Protein AF-A0A1G6ULC0-F1 (afdb_monomer)

Solvent-accessible surface area (backbone atoms only — not comparable to full-atom values): 13658 Å² total; per-residue (Å²): 104,56,67,36,59,53,52,40,50,55,49,53,52,52,56,38,53,55,59,45,74,41,64,91,46,96,56,34,68,62,52,45,37,51,46,9,42,51,31,20,54,50,30,40,50,29,51,52,48,41,28,44,77,70,73,53,78,70,80,68,77,60,87,81,66,60,76,80,50,30,69,54,66,72,60,48,51,56,54,51,72,72,37,92,38,74,71,48,44,35,52,49,52,32,47,54,22,53,49,12,16,52,50,29,35,54,52,52,44,76,34,25,86,66,52,40,21,34,28,26,36,68,50,78,72,29,44,46,81,51,36,64,41,29,32,44,69,30,70,58,81,75,80,70,91,70,62,89,94,61,79,55,49,74,41,74,29,38,86,71,72,57,70,56,50,47,43,61,38,57,61,39,47,69,67,69,31,41,45,89,64,51,75,44,43,50,48,37,40,67,76,56,29,49,51,57,64,62,48,57,64,70,43,86,89,46,57,70,47,80,55,103,73,38,41,19,45,75,92,45,69,33,66,45,17,48,53,68,71,40,88,50,66,68,60,41,54,49,54,34,37,78,67,66,43,33,134

Radius of gyration: 21.71 Å; Cα contacts (8 Å, |Δi|>4): 365; chains: 1; bounding box: 54×39×61 Å

Foldseek 3Di:
DDPLLVVLLVVLVVLLQVLLVCQPPPCSLVSLQVLLLVLLVSLLVSLQRLCVSVVNRDDFQDDDDLNVLGDPSVVLVVCCVVQPDSVSNSLVSSCSSNSSNVVSNQVSLVRTVQQQWKAWAADWLFALVSLVRQGDIDRHPPPDDDDPPGSTDIHTDGPDDDPVRHDHSLVCLQVVRHPPQDPLLSVLSVLPFDSCLQSVLPDPVQPWDDDPQFTDRVPATHSSRLVRVDVDPVSSNVSCVVRPRHD

pLDDT: mean 84.74, std 10.89, range [44.38, 97.12]

Mean predicted aligned error: 8.14 Å

Structure (mmCIF, N/CA/C/O backbone):
data_AF-A0A1G6ULC0-F1
#
_entry.id   AF-A0A1G6ULC0-F1
#
loop_
_atom_site.group_PDB
_atom_site.id
_atom_site.type_symbol
_atom_site.label_atom_id
_atom_site.label_alt_id
_atom_site.label_comp_id
_atom_site.label_asym_id
_atom_site.label_entity_id
_atom_site.label_seq_id
_atom_site.pdbx_PDB_ins_code
_atom_site.Cartn_x
_atom_site.Cartn_y
_atom_site.Cartn_z
_atom_site.occupancy
_atom_site.B_iso_or_equiv
_atom_site.auth_seq_id
_atom_site.auth_comp_id
_atom_site.auth_asym_id
_atom_site.auth_atom_id
_atom_site.pdbx_PDB_model_num
ATOM 1 N N . MET A 1 1 ? -7.108 -12.013 2.399 1.00 70.88 1 MET A N 1
ATOM 2 C CA . MET A 1 1 ? -6.067 -11.510 1.478 1.00 70.88 1 MET A CA 1
ATOM 3 C C . MET A 1 1 ? -5.681 -12.635 0.539 1.00 70.88 1 MET A C 1
ATOM 5 O O . MET A 1 1 ? -5.413 -13.721 1.045 1.00 7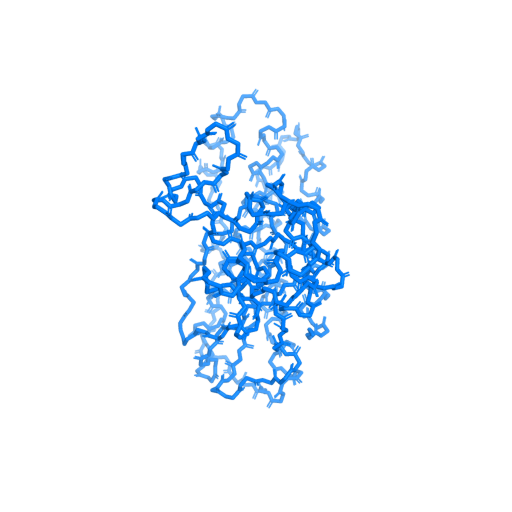0.88 1 MET A O 1
ATOM 9 N N . LEU A 1 2 ? -5.682 -12.351 -0.766 1.00 82.00 2 LEU A N 1
ATOM 10 C CA . LEU A 1 2 ? -5.285 -13.263 -1.848 1.00 82.00 2 LEU A CA 1
ATOM 11 C C . LEU A 1 2 ? -3.849 -13.772 -1.668 1.00 82.00 2 LEU A C 1
ATOM 13 O O . LEU A 1 2 ? -3.017 -13.073 -1.074 1.00 82.00 2 LEU A O 1
ATOM 17 N N . THR A 1 3 ? -3.567 -14.970 -2.168 1.00 86.75 3 THR A N 1
ATOM 18 C CA . THR A 1 3 ? -2.257 -15.623 -2.047 1.00 86.75 3 THR A CA 1
ATOM 19 C C . THR A 1 3 ? -1.211 -14.877 -2.872 1.00 86.75 3 THR A C 1
ATOM 21 O O . THR A 1 3 ? -0.231 -14.400 -2.297 1.00 86.75 3 THR A O 1
ATOM 24 N N . ALA A 1 4 ? -1.498 -14.602 -4.142 1.00 85.81 4 ALA A N 1
ATOM 25 C CA . ALA A 1 4 ? -0.681 -13.823 -5.066 1.00 85.81 4 ALA A CA 1
ATOM 26 C C . ALA A 1 4 ? -0.328 -12.445 -4.498 1.00 85.81 4 ALA A C 1
ATOM 28 O O . ALA A 1 4 ? 0.815 -11.997 -4.547 1.00 85.81 4 ALA A O 1
ATOM 29 N N . ALA A 1 5 ? -1.286 -11.776 -3.847 1.00 81.69 5 ALA A N 1
ATOM 30 C CA . ALA A 1 5 ? -1.032 -10.481 -3.220 1.00 81.69 5 ALA A CA 1
ATOM 31 C C . ALA A 1 5 ? -0.025 -10.575 -2.056 1.00 81.69 5 ALA A C 1
ATOM 33 O O . ALA A 1 5 ? 0.742 -9.635 -1.832 1.00 81.69 5 ALA A O 1
ATOM 34 N N . ARG A 1 6 ? -0.019 -11.681 -1.298 1.00 82.88 6 ARG A N 1
ATOM 35 C CA . ARG A 1 6 ? 0.944 -11.923 -0.205 1.00 82.88 6 ARG A CA 1
ATOM 36 C C . ARG A 1 6 ? 2.316 -12.310 -0.741 1.00 82.88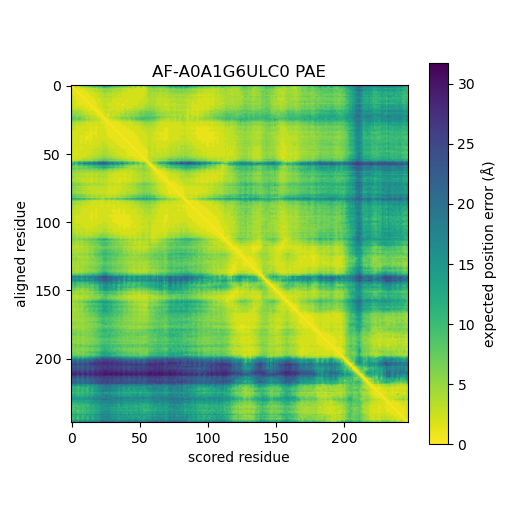 6 ARG A C 1
ATOM 38 O O . ARG A 1 6 ? 3.322 -11.871 -0.187 1.00 82.88 6 ARG A O 1
ATOM 45 N N . GLU A 1 7 ? 2.361 -13.129 -1.780 1.00 88.19 7 GLU A N 1
ATOM 46 C CA . GLU A 1 7 ? 3.603 -13.591 -2.399 1.00 88.19 7 GLU A CA 1
ATOM 47 C C . GLU A 1 7 ? 4.318 -12.448 -3.108 1.00 88.19 7 GLU A C 1
ATOM 49 O O . GLU A 1 7 ? 5.467 -12.160 -2.771 1.00 88.19 7 GLU A O 1
ATOM 54 N N . HIS A 1 8 ? 3.597 -11.689 -3.937 1.00 88.62 8 HIS A N 1
ATOM 55 C CA . HIS A 1 8 ? 4.076 -10.434 -4.509 1.00 88.62 8 HIS A CA 1
ATOM 56 C C . HIS A 1 8 ? 4.625 -9.499 -3.444 1.00 88.62 8 HIS A C 1
ATOM 58 O O . HIS A 1 8 ? 5.696 -8.927 -3.607 1.00 88.62 8 HIS A O 1
ATOM 64 N N . HIS A 1 9 ? 3.911 -9.348 -2.328 1.00 84.06 9 HIS A N 1
ATOM 65 C CA . HIS A 1 9 ? 4.364 -8.477 -1.260 1.00 84.06 9 HIS A CA 1
ATOM 66 C C . HIS A 1 9 ? 5.727 -8.909 -0.695 1.00 84.06 9 HIS A C 1
ATOM 68 O O . HIS A 1 9 ? 6.621 -8.075 -0.527 1.00 84.06 9 HIS A O 1
ATOM 74 N N . ARG A 1 10 ? 5.896 -10.207 -0.420 1.00 87.94 10 ARG A N 1
ATOM 75 C CA . ARG A 1 10 ? 7.161 -10.772 0.071 1.00 87.94 10 ARG A CA 1
ATOM 76 C C . ARG A 1 10 ? 8.278 -10.594 -0.951 1.00 87.94 10 ARG A C 1
ATOM 78 O O . ARG A 1 10 ? 9.369 -10.174 -0.574 1.00 87.94 10 ARG A O 1
ATOM 85 N N . GLU A 1 11 ? 8.000 -10.871 -2.218 1.00 91.88 11 GLU A N 1
ATOM 86 C CA . GLU A 1 11 ? 8.998 -10.785 -3.280 1.00 91.88 11 GLU A CA 1
ATOM 87 C C . GLU A 1 11 ? 9.402 -9.340 -3.574 1.00 91.88 11 GLU A C 1
ATOM 89 O O . GLU A 1 11 ? 10.588 -9.019 -3.568 1.00 91.88 11 GLU A O 1
ATOM 94 N N . ALA A 1 12 ? 8.438 -8.424 -3.656 1.00 89.06 12 ALA A N 1
ATOM 95 C CA . ALA A 1 12 ? 8.705 -7.000 -3.807 1.00 89.06 12 ALA A CA 1
ATOM 96 C C . ALA A 1 12 ? 9.550 -6.470 -2.639 1.00 89.06 12 ALA A C 1
ATOM 98 O O . ALA A 1 12 ? 10.473 -5.685 -2.848 1.00 89.06 12 ALA A O 1
ATOM 99 N N . GLN A 1 13 ? 9.300 -6.916 -1.401 1.00 87.50 13 GLN A N 1
ATOM 100 C CA . GLN A 1 13 ? 10.153 -6.561 -0.263 1.00 87.50 13 GLN A CA 1
ATOM 101 C C . GLN A 1 13 ? 11.575 -7.116 -0.387 1.00 87.50 13 GLN A C 1
ATOM 103 O O . GLN A 1 13 ? 12.517 -6.409 -0.024 1.00 87.50 13 GLN A O 1
ATOM 108 N N . ARG A 1 14 ? 11.748 -8.355 -0.864 1.00 92.19 14 ARG A N 1
ATOM 109 C CA . ARG A 1 14 ? 13.076 -8.942 -1.103 1.00 92.19 14 ARG A CA 1
ATOM 110 C C . ARG A 1 14 ? 13.841 -8.129 -2.144 1.00 92.19 14 ARG A C 1
ATOM 112 O O . ARG A 1 14 ? 14.930 -7.648 -1.833 1.00 92.19 14 ARG A O 1
ATOM 119 N N . LEU A 1 15 ? 13.217 -7.875 -3.290 1.00 92.81 15 LEU A N 1
ATOM 120 C CA . LEU A 1 15 ? 13.784 -7.104 -4.394 1.00 92.81 15 LEU A CA 1
ATOM 121 C C . LEU A 1 15 ? 14.142 -5.668 -3.980 1.00 92.81 15 LEU A C 1
ATOM 123 O O . LEU A 1 15 ? 15.231 -5.159 -4.235 1.00 92.81 15 LEU A O 1
ATOM 127 N N . THR A 1 16 ? 13.249 -4.994 -3.256 1.00 88.94 16 THR A N 1
ATOM 128 C CA . THR A 1 16 ? 13.513 -3.611 -2.833 1.00 88.94 16 THR A CA 1
ATOM 129 C C . THR A 1 16 ? 14.607 -3.537 -1.755 1.00 88.94 16 THR A C 1
ATOM 131 O O . THR A 1 16 ? 15.268 -2.511 -1.609 1.00 88.94 16 THR A O 1
ATOM 134 N N . ARG A 1 17 ? 14.843 -4.608 -0.985 1.00 88.88 17 ARG A N 1
ATOM 135 C CA . ARG A 1 17 ? 15.962 -4.674 -0.027 1.00 88.88 17 ARG A CA 1
ATOM 136 C C . ARG A 1 17 ? 17.283 -5.028 -0.705 1.00 88.88 17 ARG A C 1
ATOM 138 O O . ARG A 1 17 ? 18.307 -4.478 -0.304 1.00 88.88 17 ARG A O 1
ATOM 145 N N . SER A 1 18 ? 17.282 -5.894 -1.720 1.00 93.00 18 SER A N 1
ATOM 146 C CA . SER A 1 18 ? 18.510 -6.293 -2.423 1.00 93.00 18 SER A CA 1
ATOM 147 C C . SER A 1 18 ? 19.172 -5.118 -3.140 1.00 93.00 18 SER A C 1
ATOM 149 O O . SER A 1 18 ? 20.397 -5.014 -3.108 1.00 93.00 18 SER A O 1
ATOM 151 N N . VAL A 1 19 ? 18.395 -4.168 -3.680 1.00 91.19 19 VAL A N 1
ATOM 152 C CA . VAL A 1 19 ? 18.953 -2.975 -4.348 1.00 91.19 19 VAL A CA 1
ATOM 153 C C . VAL A 1 19 ? 19.851 -2.147 -3.417 1.00 91.19 19 VAL A C 1
ATOM 155 O O . VAL A 1 19 ? 20.827 -1.539 -3.856 1.00 91.19 19 VAL A O 1
ATOM 158 N N . VAL A 1 20 ? 19.571 -2.154 -2.106 1.00 88.94 20 VAL A N 1
ATOM 159 C CA . VAL A 1 20 ? 20.341 -1.397 -1.107 1.00 88.94 20 VAL A CA 1
ATOM 160 C C . VAL A 1 20 ? 21.755 -1.964 -0.937 1.00 88.94 20 VAL A C 1
ATOM 162 O O . VAL A 1 20 ? 22.680 -1.214 -0.622 1.00 88.94 20 VAL A O 1
ATOM 165 N N . ALA A 1 21 ? 21.962 -3.257 -1.204 1.00 90.69 21 ALA A N 1
ATOM 166 C CA . ALA A 1 21 ? 23.288 -3.870 -1.155 1.00 90.69 21 ALA A CA 1
ATOM 167 C C . ALA A 1 21 ? 24.238 -3.300 -2.225 1.00 90.69 21 ALA A C 1
ATOM 169 O O . ALA A 1 21 ? 25.450 -3.288 -2.025 1.00 90.69 21 ALA A O 1
ATOM 170 N N . ALA A 1 22 ? 23.700 -2.761 -3.326 1.00 89.50 22 ALA A N 1
ATOM 171 C CA . ALA A 1 22 ? 24.482 -2.135 -4.390 1.00 89.50 22 ALA A CA 1
ATOM 172 C C . ALA A 1 22 ? 24.868 -0.671 -4.102 1.00 89.50 22 ALA A C 1
ATOM 174 O O . ALA A 1 22 ? 25.572 -0.048 -4.900 1.00 89.50 22 ALA A O 1
ATOM 175 N N . VAL A 1 23 ? 24.437 -0.095 -2.974 1.00 89.56 23 VAL A N 1
ATOM 176 C CA . VAL A 1 23 ? 24.774 1.288 -2.612 1.00 89.56 23 VAL A CA 1
ATOM 177 C C . VAL A 1 23 ? 26.286 1.434 -2.419 1.00 89.56 23 VAL A C 1
ATOM 179 O O . VAL A 1 23 ? 26.909 0.721 -1.628 1.00 89.56 23 VAL A O 1
ATOM 182 N N . GLY A 1 24 ? 26.874 2.408 -3.116 1.00 85.56 24 GLY A N 1
ATOM 183 C CA . GLY A 1 24 ? 28.323 2.634 -3.182 1.00 85.56 24 GLY A CA 1
ATOM 184 C C . GLY A 1 24 ? 29.012 1.937 -4.359 1.00 85.56 24 GLY A C 1
ATOM 185 O O . GLY A 1 24 ? 30.195 2.162 -4.577 1.00 85.56 24 GLY A O 1
ATOM 186 N N . SER A 1 25 ? 28.289 1.125 -5.138 1.00 89.00 25 SER A N 1
ATOM 187 C CA . SER A 1 25 ? 28.789 0.598 -6.408 1.00 89.00 25 SER A CA 1
ATOM 188 C C . SER A 1 25 ? 28.766 1.672 -7.496 1.00 89.00 25 SER A C 1
ATOM 190 O O . SER A 1 25 ? 27.777 2.394 -7.635 1.00 89.00 25 SER A O 1
ATOM 192 N N . SER A 1 26 ? 29.788 1.699 -8.356 1.00 87.94 26 SER A N 1
ATOM 193 C CA . SER A 1 26 ? 29.779 2.496 -9.594 1.00 87.94 26 SER A CA 1
ATOM 194 C C . SER A 1 26 ? 28.668 2.078 -10.567 1.00 87.94 26 SER A C 1
ATOM 196 O O . SER A 1 26 ? 28.284 2.849 -11.441 1.00 87.94 26 SER A O 1
ATOM 198 N N . LYS A 1 27 ? 28.108 0.872 -10.398 1.00 90.19 27 LYS A N 1
ATOM 199 C CA . LYS A 1 27 ? 27.014 0.329 -11.216 1.00 90.19 27 LYS A CA 1
ATOM 200 C C . LYS A 1 27 ? 25.624 0.573 -10.622 1.00 90.19 27 LYS A C 1
ATOM 202 O O . LYS A 1 27 ? 24.653 0.047 -11.159 1.00 90.19 27 LYS A O 1
ATOM 207 N N . LEU A 1 28 ? 25.499 1.350 -9.539 1.00 91.69 28 LEU A N 1
ATOM 208 C CA . LEU A 1 28 ? 24.228 1.533 -8.827 1.00 91.69 28 LEU A CA 1
ATOM 209 C C . LEU A 1 28 ? 23.081 1.955 -9.758 1.00 91.69 28 LEU A C 1
ATOM 211 O O . LEU A 1 28 ? 21.990 1.408 -9.648 1.00 91.69 28 LEU A O 1
ATOM 215 N N . ALA A 1 29 ? 23.331 2.868 -10.702 1.00 91.50 29 ALA A N 1
ATOM 216 C CA . ALA A 1 29 ? 22.302 3.333 -11.629 1.00 91.50 29 ALA A CA 1
ATOM 217 C C . ALA A 1 29 ? 21.714 2.194 -12.488 1.00 91.50 29 ALA A C 1
ATOM 219 O O . ALA A 1 29 ? 20.497 2.051 -12.586 1.00 91.50 29 ALA A O 1
ATOM 220 N N . ALA A 1 30 ? 22.576 1.339 -13.047 1.00 92.06 30 ALA A N 1
ATOM 221 C CA . ALA A 1 30 ? 22.151 0.182 -13.832 1.00 92.06 30 ALA A CA 1
ATOM 222 C C . ALA A 1 30 ? 21.427 -0.861 -12.967 1.00 92.06 30 ALA A C 1
ATOM 224 O O . ALA A 1 30 ? 20.431 -1.437 -13.396 1.00 92.06 30 ALA A O 1
ATOM 225 N N . VAL A 1 31 ? 21.896 -1.072 -11.731 1.00 94.75 31 VAL A N 1
ATOM 226 C CA . VAL A 1 31 ? 21.253 -1.995 -10.786 1.00 94.75 31 VAL A CA 1
ATOM 227 C C . VAL A 1 31 ? 19.847 -1.518 -10.423 1.00 94.75 31 VAL A C 1
ATOM 229 O O . VAL A 1 31 ? 18.920 -2.323 -10.454 1.00 94.75 31 VAL A O 1
ATOM 232 N N . VAL A 1 32 ? 19.666 -0.227 -10.127 1.00 95.62 32 VAL A N 1
ATOM 233 C CA . VAL A 1 32 ? 18.344 0.357 -9.845 1.00 95.62 32 VAL A CA 1
ATOM 234 C C . VAL A 1 32 ? 17.418 0.191 -11.046 1.00 95.62 32 VAL A C 1
ATOM 236 O O . VAL A 1 32 ? 16.300 -0.275 -10.863 1.00 95.62 32 VAL A O 1
ATOM 239 N N . ALA A 1 33 ? 17.882 0.496 -12.260 1.00 94.56 33 ALA A N 1
ATOM 240 C CA . ALA A 1 33 ? 17.073 0.348 -13.469 1.00 94.56 33 ALA A CA 1
ATOM 241 C C . ALA A 1 33 ? 16.622 -1.108 -13.704 1.00 94.56 33 ALA A C 1
ATOM 243 O O . ALA A 1 33 ? 15.453 -1.352 -14.003 1.00 94.56 33 ALA A O 1
ATOM 244 N N . ALA A 1 34 ? 17.517 -2.080 -13.501 1.00 95.25 34 ALA A N 1
ATOM 245 C CA . ALA A 1 34 ? 17.183 -3.501 -13.598 1.00 95.25 34 ALA A CA 1
ATOM 246 C C . ALA A 1 34 ? 16.151 -3.924 -12.538 1.00 95.25 34 ALA A C 1
ATOM 248 O O . ALA A 1 34 ? 15.150 -4.551 -12.873 1.00 95.25 34 ALA A O 1
ATOM 249 N N . HIS A 1 35 ? 16.337 -3.504 -11.281 1.00 97.12 35 HIS A N 1
ATOM 250 C CA . HIS A 1 35 ? 15.381 -3.792 -10.207 1.00 97.12 35 HIS A CA 1
ATOM 251 C C . HIS A 1 35 ? 14.026 -3.107 -10.441 1.00 97.12 35 HIS A C 1
ATOM 253 O O . HIS A 1 35 ? 12.997 -3.644 -10.046 1.00 97.12 35 HIS A O 1
ATOM 259 N N . GLN A 1 36 ? 13.993 -1.930 -11.076 1.00 97.00 36 GLN A N 1
ATOM 260 C CA . GLN A 1 36 ? 12.742 -1.276 -11.468 1.00 97.00 36 GLN A CA 1
ATOM 261 C C . GLN A 1 36 ? 11.983 -2.096 -12.516 1.00 97.00 36 GLN A C 1
ATOM 263 O O . GLN A 1 36 ? 10.776 -2.272 -12.371 1.00 97.00 36 GLN A O 1
ATOM 268 N N . ALA A 1 37 ? 12.674 -2.614 -13.536 1.00 96.44 37 ALA A N 1
ATOM 269 C CA . ALA A 1 37 ? 12.063 -3.475 -14.548 1.00 96.44 37 ALA A CA 1
ATOM 270 C C . ALA A 1 37 ? 11.526 -4.777 -13.929 1.00 96.44 37 ALA A C 1
ATOM 272 O O . ALA A 1 37 ? 10.366 -5.122 -14.129 1.00 96.44 37 ALA A O 1
ATOM 273 N N . GLU A 1 38 ? 12.323 -5.432 -13.084 1.00 96.94 38 GLU A N 1
ATOM 274 C CA . GLU A 1 38 ? 11.909 -6.647 -12.377 1.00 96.94 38 GLU A CA 1
ATOM 275 C C . GLU A 1 38 ? 10.718 -6.393 -11.438 1.00 96.94 38 GLU A C 1
ATOM 277 O O . GLU A 1 38 ? 9.779 -7.185 -11.386 1.00 96.94 38 GLU A O 1
ATOM 282 N N . ALA A 1 39 ? 10.692 -5.247 -10.748 1.00 95.75 39 ALA A N 1
ATOM 283 C CA . ALA A 1 39 ? 9.562 -4.864 -9.905 1.00 95.75 39 ALA A CA 1
ATOM 284 C C . ALA A 1 39 ? 8.274 -4.655 -10.716 1.00 95.75 39 ALA A C 1
ATOM 286 O O . ALA A 1 39 ? 7.185 -4.942 -10.214 1.00 95.75 39 ALA A O 1
ATOM 287 N N . VAL A 1 40 ? 8.379 -4.147 -11.950 1.00 96.06 40 VAL A N 1
ATOM 288 C CA . VAL A 1 40 ? 7.244 -4.017 -12.876 1.00 96.06 40 VAL A CA 1
ATOM 289 C C . VAL A 1 40 ? 6.739 -5.393 -13.298 1.00 96.06 40 VAL A C 1
ATOM 291 O O . VAL A 1 40 ? 5.538 -5.638 -13.190 1.00 96.06 40 VAL A O 1
ATOM 294 N N . ASP A 1 41 ? 7.628 -6.288 -13.727 1.00 94.88 41 ASP A N 1
ATOM 295 C CA . ASP A 1 41 ? 7.256 -7.631 -14.184 1.00 94.88 41 ASP A CA 1
ATOM 296 C C . ASP A 1 41 ? 6.608 -8.448 -13.065 1.00 94.88 41 ASP A C 1
ATOM 298 O O . ASP A 1 41 ? 5.538 -9.032 -13.249 1.00 94.88 41 ASP A O 1
ATOM 302 N N . LEU A 1 42 ? 7.199 -8.405 -11.870 1.00 94.38 42 LEU A N 1
ATOM 303 C CA . LEU A 1 42 ? 6.653 -9.038 -10.678 1.00 94.38 42 LEU A CA 1
ATOM 304 C C . LEU A 1 42 ? 5.248 -8.508 -10.353 1.00 94.38 42 LEU A C 1
ATOM 306 O O . LEU A 1 42 ? 4.340 -9.285 -10.056 1.00 94.38 42 LEU A O 1
ATOM 310 N N . ALA A 1 43 ? 5.053 -7.188 -10.420 1.00 91.19 43 ALA A N 1
ATOM 311 C CA . ALA A 1 43 ? 3.754 -6.585 -10.160 1.00 91.19 43 ALA A CA 1
ATOM 312 C C . ALA A 1 43 ? 2.714 -7.006 -11.207 1.00 91.19 43 ALA A C 1
ATOM 314 O O . ALA A 1 43 ? 1.601 -7.371 -10.838 1.00 91.19 43 ALA A O 1
ATOM 315 N N . VAL A 1 44 ? 3.069 -6.991 -12.495 1.00 91.69 44 VAL A N 1
ATOM 316 C CA . VAL A 1 44 ? 2.203 -7.416 -13.610 1.00 91.69 44 VAL A CA 1
ATOM 317 C C . VAL A 1 44 ? 1.785 -8.878 -13.467 1.00 91.69 44 VAL A C 1
ATOM 319 O O . VAL A 1 44 ? 0.610 -9.209 -13.646 1.00 91.69 44 VAL A O 1
ATOM 322 N N . HIS A 1 45 ? 2.730 -9.752 -13.123 1.00 91.62 45 HIS A N 1
ATOM 323 C CA . HIS A 1 45 ? 2.457 -11.165 -12.898 1.00 91.62 45 HIS A CA 1
ATOM 324 C C . HIS A 1 45 ? 1.478 -11.362 -11.736 1.00 91.62 45 HIS A C 1
ATOM 326 O O . HIS A 1 45 ? 0.434 -11.992 -11.905 1.00 91.62 45 HIS A O 1
ATOM 332 N N . ALA A 1 46 ? 1.746 -10.704 -10.607 1.00 90.56 46 ALA A N 1
ATOM 333 C CA . ALA A 1 46 ? 0.906 -10.765 -9.419 1.00 90.56 46 ALA A CA 1
ATOM 334 C C . ALA A 1 46 ? -0.526 -10.269 -9.650 1.00 90.56 46 ALA A C 1
ATOM 336 O O . ALA A 1 46 ? -1.461 -10.757 -9.019 1.00 90.56 46 ALA A O 1
ATOM 337 N N . VAL A 1 47 ? -0.720 -9.282 -10.532 1.00 89.12 47 VAL A N 1
ATOM 338 C CA . VAL A 1 47 ? -2.065 -8.858 -10.942 1.00 89.12 47 VAL A CA 1
ATOM 339 C C . VAL A 1 47 ? -2.795 -9.984 -11.660 1.00 89.12 47 VAL A C 1
ATOM 341 O O . VAL A 1 47 ? -3.961 -10.223 -11.355 1.00 89.12 47 VAL A O 1
ATOM 344 N N . GLY A 1 48 ? -2.124 -10.650 -12.603 1.00 89.75 48 GLY A N 1
ATOM 345 C CA . GLY A 1 48 ? -2.686 -11.785 -13.328 1.00 89.75 48 GLY A CA 1
ATOM 346 C C . GLY A 1 48 ? -3.155 -12.872 -12.369 1.00 89.75 48 GLY A C 1
ATOM 347 O O . GLY A 1 48 ? -4.337 -13.191 -12.356 1.00 89.75 48 GLY A O 1
ATOM 348 N N . GLU A 1 49 ? -2.265 -13.343 -11.498 1.00 90.88 49 GLU A N 1
ATOM 349 C CA . GLU A 1 49 ? -2.586 -14.384 -10.515 1.00 90.88 49 GLU A CA 1
ATOM 350 C C . GLU A 1 49 ? -3.687 -13.954 -9.537 1.00 90.88 49 GLU A C 1
ATOM 352 O O . GLU A 1 49 ? -4.609 -14.718 -9.259 1.00 90.88 49 GLU A O 1
ATOM 357 N N . ALA A 1 50 ? -3.650 -12.707 -9.052 1.00 88.81 50 ALA A N 1
ATOM 358 C CA . ALA A 1 50 ? -4.682 -12.192 -8.156 1.00 88.81 50 ALA A CA 1
ATOM 359 C C . ALA A 1 50 ? -6.062 -12.142 -8.823 1.00 88.81 50 ALA A C 1
ATOM 361 O O . ALA A 1 50 ? -7.069 -12.286 -8.134 1.00 88.81 50 ALA A O 1
ATOM 362 N N . LEU A 1 51 ? -6.134 -11.904 -10.133 1.00 89.50 51 LEU A N 1
ATOM 363 C CA . LEU A 1 51 ? -7.385 -11.959 -10.885 1.00 89.50 51 LEU A CA 1
ATOM 364 C C . LEU A 1 51 ? -7.817 -13.406 -11.140 1.00 89.50 51 LEU A C 1
ATOM 366 O O . LEU A 1 51 ? -8.990 -13.716 -10.943 1.00 89.50 51 LEU A O 1
ATOM 370 N N . SER A 1 52 ? -6.888 -14.304 -11.470 1.00 89.75 52 SER A N 1
ATOM 371 C CA . SER A 1 52 ? -7.165 -15.738 -11.616 1.00 89.75 52 SER A CA 1
ATOM 372 C C . SER A 1 52 ? -7.709 -16.359 -10.322 1.00 89.75 52 SER A C 1
ATOM 374 O O . SER A 1 52 ? -8.697 -17.086 -10.360 1.00 89.75 52 SER A O 1
ATOM 376 N N . GLU A 1 53 ? -7.172 -15.994 -9.150 1.00 90.06 53 GLU A N 1
ATOM 377 C CA . GLU A 1 53 ? -7.716 -16.402 -7.838 1.00 90.06 53 GLU A CA 1
ATOM 378 C C . GLU A 1 53 ? -9.164 -15.946 -7.604 1.00 90.06 53 GLU A C 1
ATOM 380 O O . GLU A 1 53 ? -9.881 -16.520 -6.785 1.00 90.06 53 GLU A O 1
ATOM 385 N N . GLN A 1 54 ? -9.591 -14.896 -8.303 1.00 89.81 54 GLN A N 1
ATOM 386 C CA . GLN A 1 54 ? -10.953 -14.368 -8.258 1.00 89.81 54 GLN A CA 1
ATOM 387 C C . GLN A 1 54 ? -11.844 -14.950 -9.367 1.00 89.81 54 GLN A C 1
ATOM 389 O O . GLN A 1 54 ? -12.995 -14.540 -9.489 1.00 89.81 54 GLN A O 1
ATOM 394 N N . GLY A 1 55 ? -11.333 -15.877 -10.186 1.00 88.88 55 GLY A N 1
ATOM 395 C CA . GLY A 1 55 ? -12.032 -16.404 -11.361 1.00 88.88 55 GLY A CA 1
ATOM 396 C C . GLY A 1 55 ? -12.144 -15.397 -12.512 1.00 88.88 55 GLY A C 1
ATOM 397 O O . GLY A 1 55 ? -13.013 -15.533 -13.369 1.00 88.88 55 GLY A O 1
ATOM 398 N N . LEU A 1 56 ? -11.293 -14.367 -12.528 1.00 86.56 56 LEU A N 1
ATOM 399 C CA . LEU A 1 56 ? -11.270 -13.299 -13.529 1.00 86.56 56 LEU A CA 1
ATOM 400 C C . LEU A 1 56 ? -10.123 -13.510 -14.531 1.00 86.56 56 LEU A C 1
ATOM 402 O O . LEU A 1 56 ? -9.272 -12.637 -14.712 1.00 86.56 56 LEU A O 1
ATOM 406 N N . ASP A 1 57 ? -10.102 -14.663 -15.201 1.00 77.69 57 ASP A N 1
ATOM 407 C CA . ASP A 1 57 ? -9.124 -14.950 -16.257 1.00 77.69 57 ASP A CA 1
ATOM 408 C C . ASP A 1 57 ? -9.455 -14.167 -17.528 1.00 77.69 57 ASP A C 1
ATOM 410 O O . ASP A 1 57 ? -10.484 -14.393 -18.169 1.00 77.69 57 ASP A O 1
ATOM 414 N N . GLN A 1 58 ? -8.603 -13.200 -17.886 1.00 69.12 58 GLN A N 1
ATOM 415 C CA . GLN A 1 58 ? -8.903 -12.271 -18.976 1.00 69.12 58 GLN A CA 1
ATOM 416 C C . GLN A 1 58 ? -7.734 -11.941 -19.882 1.00 69.12 58 GLN A C 1
ATOM 418 O O . GLN A 1 58 ? -6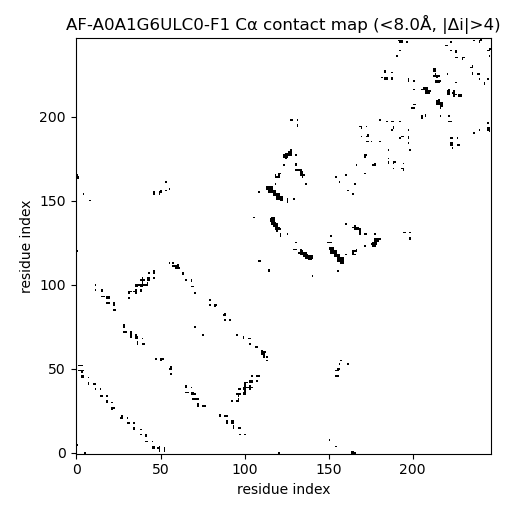.586 -11.790 -19.454 1.00 69.12 58 GLN A O 1
ATOM 423 N N . ALA A 1 59 ? -8.096 -11.730 -21.148 1.00 73.75 59 ALA A N 1
ATOM 424 C CA . ALA A 1 59 ? -7.215 -11.192 -22.160 1.00 73.75 59 ALA A CA 1
ATOM 425 C C . ALA A 1 59 ? -6.774 -9.777 -21.784 1.00 73.75 59 ALA A C 1
ATOM 427 O O . ALA A 1 59 ? -7.557 -8.919 -21.373 1.00 73.75 59 ALA A O 1
ATOM 428 N N . VAL A 1 60 ? -5.486 -9.536 -21.964 1.00 84.81 60 VAL A N 1
ATOM 429 C CA . VAL A 1 60 ? -4.903 -8.223 -21.776 1.00 84.81 60 VAL A CA 1
ATOM 430 C C . VAL A 1 60 ? -5.039 -7.426 -23.073 1.00 84.81 60 VAL A C 1
ATOM 432 O O . VAL A 1 60 ? -4.571 -7.867 -24.119 1.00 84.81 60 VAL A O 1
ATOM 435 N N . ALA A 1 61 ? -5.631 -6.232 -23.002 1.00 86.88 61 ALA A N 1
ATOM 436 C CA . ALA A 1 61 ? -5.947 -5.423 -24.179 1.00 86.88 61 ALA A CA 1
ATOM 437 C C . ALA A 1 61 ? -4.720 -4.794 -24.869 1.00 86.88 61 ALA A C 1
ATOM 439 O O . ALA A 1 61 ? -4.807 -4.399 -26.029 1.00 86.88 61 ALA A O 1
ATOM 440 N N . ALA A 1 62 ? -3.582 -4.668 -24.176 1.00 86.75 62 ALA A N 1
ATOM 441 C CA . ALA A 1 62 ? -2.396 -3.995 -24.710 1.00 86.75 62 ALA A CA 1
ATOM 442 C C . ALA A 1 62 ? -1.079 -4.530 -24.130 1.00 86.75 62 ALA A C 1
ATOM 444 O O . ALA A 1 62 ? -1.022 -5.067 -23.021 1.00 86.75 62 ALA A O 1
ATOM 445 N N . ARG A 1 63 ? 0.024 -4.339 -24.861 1.00 87.69 63 ARG A N 1
ATOM 446 C CA . ARG A 1 63 ? 1.374 -4.596 -24.338 1.00 87.69 63 ARG A CA 1
ATOM 447 C C . ARG A 1 63 ? 1.817 -3.450 -23.433 1.00 87.69 63 ARG A C 1
ATOM 449 O O . ARG A 1 63 ? 1.561 -2.287 -23.726 1.00 87.69 63 ARG A O 1
ATOM 456 N N . LEU A 1 64 ? 2.496 -3.796 -22.345 1.00 89.94 64 LEU A N 1
ATOM 457 C CA . LEU A 1 64 ? 3.062 -2.834 -21.409 1.00 89.94 64 LEU A CA 1
ATOM 458 C C . LEU A 1 64 ? 4.489 -2.475 -21.849 1.00 89.94 64 LEU A C 1
ATOM 460 O O . LEU A 1 64 ? 5.294 -3.360 -22.128 1.00 89.94 64 LEU A O 1
ATOM 464 N N . ASN A 1 65 ? 4.801 -1.179 -21.922 1.00 92.94 65 ASN A N 1
ATOM 465 C CA . ASN A 1 65 ? 6.154 -0.701 -22.202 1.00 92.94 65 ASN A CA 1
ATOM 466 C C . ASN A 1 65 ? 6.928 -0.544 -20.884 1.00 92.94 65 ASN A C 1
ATOM 468 O O . ASN A 1 65 ? 6.859 0.508 -20.250 1.00 92.94 65 ASN A O 1
ATOM 472 N N . VAL A 1 66 ? 7.653 -1.589 -20.474 1.00 92.31 66 VAL A N 1
ATOM 473 C CA . VAL A 1 66 ? 8.397 -1.613 -19.198 1.00 92.31 66 VAL A CA 1
ATOM 474 C C . VAL A 1 66 ? 9.432 -0.489 -19.134 1.00 92.31 66 VAL A C 1
ATOM 476 O O . VAL A 1 66 ? 9.577 0.154 -18.098 1.00 92.31 66 VAL A O 1
ATOM 479 N N . ALA A 1 67 ? 10.094 -0.178 -20.252 1.00 91.25 67 ALA A N 1
ATOM 480 C CA . ALA A 1 67 ? 11.114 0.868 -20.303 1.00 91.25 67 ALA A CA 1
ATOM 481 C C . ALA A 1 67 ? 10.562 2.263 -19.953 1.00 91.25 67 ALA A C 1
ATOM 483 O O . ALA A 1 67 ? 11.294 3.088 -19.416 1.00 91.25 67 ALA A O 1
ATOM 484 N N . ALA A 1 68 ? 9.271 2.518 -20.195 1.00 92.81 68 ALA A N 1
ATOM 485 C CA . ALA A 1 68 ? 8.617 3.774 -19.822 1.00 92.81 68 ALA A CA 1
ATOM 486 C C . ALA A 1 68 ? 8.328 3.898 -18.311 1.00 92.81 68 ALA A C 1
ATOM 488 O O . ALA A 1 68 ? 7.943 4.970 -17.848 1.00 92.81 68 ALA A O 1
ATOM 489 N N . LEU A 1 69 ? 8.492 2.815 -17.545 1.00 93.69 69 LEU A N 1
ATOM 490 C CA . LEU A 1 69 ? 8.245 2.757 -16.099 1.00 93.69 69 LEU A CA 1
ATOM 491 C C . LEU A 1 69 ? 9.533 2.711 -15.269 1.00 93.69 69 LEU A C 1
ATOM 493 O O . LEU A 1 69 ? 9.482 2.699 -14.039 1.00 93.69 69 LEU A O 1
ATOM 497 N N . VAL A 1 70 ? 10.682 2.691 -15.940 1.00 95.12 70 VAL A N 1
ATOM 498 C CA . VAL A 1 70 ? 12.009 2.732 -15.330 1.00 95.12 70 VAL A CA 1
ATOM 499 C C . VAL A 1 70 ? 12.522 4.167 -15.371 1.00 95.12 70 VAL A C 1
ATOM 501 O O . VAL A 1 70 ? 12.266 4.910 -16.319 1.00 95.12 70 VAL A O 1
ATOM 504 N N . THR A 1 71 ? 13.249 4.588 -14.338 1.00 94.56 71 THR A N 1
ATOM 505 C CA . THR A 1 71 ? 13.827 5.933 -14.308 1.00 94.56 71 THR A CA 1
ATOM 506 C C . THR A 1 71 ? 14.965 6.027 -15.330 1.00 94.56 71 THR A C 1
ATOM 508 O O . THR A 1 71 ? 15.907 5.237 -15.247 1.00 94.56 71 THR A O 1
ATOM 511 N N . PRO A 1 72 ? 14.937 6.991 -16.271 1.00 92.62 72 PRO A N 1
ATOM 512 C CA . PRO A 1 72 ? 16.036 7.182 -17.209 1.00 92.62 72 PRO A CA 1
ATOM 513 C C . PRO A 1 72 ? 17.353 7.444 -16.478 1.00 92.62 72 PRO A C 1
ATOM 515 O O . PRO A 1 72 ? 17.385 8.189 -15.495 1.00 92.62 72 PRO A O 1
ATOM 518 N N . SER A 1 73 ? 18.453 6.886 -16.987 1.00 88.56 73 SER A N 1
ATOM 519 C CA . SER A 1 73 ? 19.766 6.966 -16.335 1.00 88.56 73 SER A CA 1
ATOM 520 C C . SER A 1 73 ? 20.210 8.402 -16.050 1.00 88.56 73 SER A C 1
ATOM 522 O O . SER A 1 73 ? 20.776 8.665 -14.996 1.00 88.56 73 SER A O 1
ATOM 524 N N . THR A 1 74 ? 19.910 9.347 -16.945 1.00 91.38 74 THR A N 1
ATOM 525 C CA . THR A 1 74 ? 20.230 10.774 -16.770 1.00 91.38 74 THR A CA 1
ATOM 526 C C . THR A 1 74 ? 19.527 11.387 -15.559 1.00 91.38 74 THR A C 1
ATOM 528 O O . THR A 1 74 ? 20.153 12.089 -14.771 1.00 91.38 74 THR A O 1
ATOM 531 N N . VAL A 1 75 ? 18.243 11.077 -15.366 1.00 93.25 75 VAL A N 1
ATOM 532 C CA . VAL A 1 75 ? 17.457 11.546 -14.215 1.00 93.25 75 VAL A CA 1
ATOM 533 C C . VAL A 1 75 ? 17.941 10.875 -12.933 1.00 93.25 75 VAL A C 1
ATOM 535 O O . VAL A 1 75 ? 18.082 11.534 -11.907 1.00 93.25 75 VAL A O 1
ATOM 538 N N . LEU A 1 76 ? 18.226 9.572 -12.986 1.00 91.25 76 LEU A N 1
ATOM 539 C CA . LEU A 1 76 ? 18.713 8.833 -11.826 1.00 91.25 76 LEU A CA 1
ATOM 540 C C . LEU A 1 76 ? 20.058 9.372 -11.328 1.00 91.25 76 LEU A C 1
ATOM 542 O O . LEU A 1 76 ? 20.218 9.573 -10.128 1.00 91.25 76 LEU A O 1
ATOM 546 N N . LEU A 1 77 ? 21.001 9.640 -12.233 1.00 90.25 77 LEU A N 1
ATOM 547 C CA . LEU A 1 77 ? 22.291 10.233 -11.879 1.00 90.25 77 LEU A CA 1
ATOM 548 C C . LEU A 1 77 ? 22.111 11.607 -11.218 1.00 90.25 77 LEU A C 1
ATOM 550 O O . LEU A 1 77 ? 22.651 11.824 -10.137 1.00 90.25 77 LEU A O 1
ATOM 554 N N . ALA A 1 78 ? 21.253 12.468 -11.774 1.00 92.31 78 ALA A N 1
ATOM 555 C CA . ALA A 1 78 ? 20.955 13.774 -11.183 1.00 92.31 78 ALA A CA 1
ATOM 556 C C . ALA A 1 78 ? 20.326 13.673 -9.776 1.00 92.31 78 ALA A C 1
ATOM 558 O O . ALA A 1 78 ? 20.640 14.469 -8.892 1.00 92.31 78 ALA A O 1
ATOM 559 N N . LEU A 1 79 ? 19.451 12.688 -9.534 1.00 93.12 79 LEU A N 1
ATOM 560 C CA . LEU A 1 79 ? 18.875 12.441 -8.204 1.00 93.12 79 LEU A CA 1
ATOM 561 C C . LEU A 1 79 ? 19.925 11.927 -7.206 1.00 93.12 79 LEU A C 1
ATOM 563 O O . LEU A 1 79 ? 19.886 12.284 -6.026 1.00 93.12 79 LEU A O 1
ATOM 567 N N . LEU A 1 80 ? 20.855 11.086 -7.664 1.00 89.88 80 LEU A N 1
ATOM 568 C CA . LEU A 1 80 ? 21.940 10.559 -6.836 1.00 89.88 80 LEU A CA 1
ATOM 569 C C . LEU A 1 80 ? 22.923 11.662 -6.425 1.00 89.88 80 LEU A C 1
ATOM 571 O O . LEU A 1 80 ? 23.317 11.698 -5.263 1.00 89.88 80 LEU A O 1
ATOM 575 N N . GLU A 1 81 ? 23.256 12.582 -7.331 1.00 89.00 81 GLU A N 1
ATOM 576 C CA . GLU A 1 81 ? 24.120 13.742 -7.055 1.00 89.00 81 GLU A CA 1
ATOM 577 C C . GLU A 1 81 ? 23.536 14.674 -5.984 1.00 89.00 81 GLU A C 1
ATOM 579 O O . GLU A 1 81 ? 24.269 15.200 -5.151 1.00 89.00 81 GLU A O 1
ATOM 584 N N . GLN A 1 82 ? 22.209 14.829 -5.945 1.00 91.25 82 GLN A N 1
ATOM 585 C CA . GLN A 1 82 ? 21.508 15.638 -4.936 1.00 91.25 82 GLN A CA 1
ATOM 586 C C . GLN A 1 82 ? 21.366 14.937 -3.575 1.00 91.25 82 GLN A C 1
ATOM 588 O O . GLN A 1 82 ? 20.800 15.498 -2.635 1.00 91.25 82 GLN A O 1
ATOM 593 N N . THR A 1 83 ? 21.830 13.692 -3.453 1.00 91.44 83 THR A N 1
ATOM 594 C CA . THR A 1 83 ? 21.627 12.881 -2.255 1.00 91.44 83 THR A CA 1
ATOM 595 C C . THR A 1 83 ? 22.922 12.743 -1.458 1.00 91.44 83 THR A C 1
ATOM 597 O O . THR A 1 83 ? 23.742 11.866 -1.704 1.00 91.44 83 THR A O 1
ATOM 600 N N . GLU A 1 84 ? 23.067 13.565 -0.421 1.00 86.19 84 GLU A N 1
ATOM 601 C CA . GLU A 1 84 ? 24.338 13.753 0.301 1.00 86.19 84 GLU A CA 1
ATOM 602 C C . GLU A 1 84 ? 24.788 12.567 1.174 1.00 86.19 84 GLU A C 1
ATOM 604 O O . GLU A 1 84 ? 25.943 12.490 1.585 1.00 86.19 84 GLU A O 1
ATOM 609 N N . SER A 1 85 ? 23.891 11.629 1.500 1.00 92.19 85 SER A N 1
ATOM 610 C CA . SER A 1 85 ? 24.194 10.541 2.440 1.00 92.19 85 SER A CA 1
ATOM 611 C C . SER A 1 85 ? 23.941 9.162 1.851 1.00 92.19 85 SER A C 1
ATOM 613 O O . SER A 1 85 ? 22.943 8.931 1.169 1.00 92.19 85 SER A O 1
ATOM 615 N N . ARG A 1 86 ? 24.777 8.188 2.234 1.00 90.94 86 ARG A N 1
ATOM 616 C CA . ARG A 1 86 ? 24.589 6.764 1.900 1.00 90.94 86 ARG A CA 1
ATOM 617 C C . ARG A 1 86 ? 23.188 6.264 2.277 1.00 90.94 86 ARG A C 1
ATOM 619 O O . ARG A 1 86 ? 22.559 5.532 1.518 1.00 90.94 86 ARG A O 1
ATOM 626 N N . ALA A 1 87 ? 22.680 6.691 3.434 1.00 91.31 87 ALA A N 1
ATOM 627 C CA . ALA A 1 87 ? 21.327 6.369 3.880 1.00 91.31 87 ALA A CA 1
ATOM 628 C C . ALA A 1 87 ? 20.246 7.040 3.014 1.00 91.31 87 ALA A C 1
ATOM 630 O O . ALA A 1 87 ? 19.200 6.443 2.767 1.00 91.31 87 ALA A O 1
ATOM 631 N N . GLY A 1 88 ? 20.488 8.265 2.542 1.00 92.31 88 GLY A N 1
ATOM 632 C CA . GLY A 1 88 ? 19.643 8.935 1.556 1.00 92.31 88 GLY A CA 1
ATOM 633 C C . GLY A 1 88 ? 19.596 8.165 0.240 1.00 92.31 88 GLY A C 1
ATOM 634 O O . GLY A 1 88 ? 18.505 7.878 -0.244 1.00 92.31 88 GLY A O 1
ATOM 635 N N . VAL A 1 89 ? 20.755 7.748 -0.277 1.00 92.94 89 VAL A N 1
ATOM 636 C CA . VAL A 1 89 ? 20.867 6.984 -1.530 1.00 92.94 89 VAL A CA 1
ATOM 637 C C . VAL A 1 89 ? 20.129 5.652 -1.420 1.00 92.94 89 VAL A C 1
ATO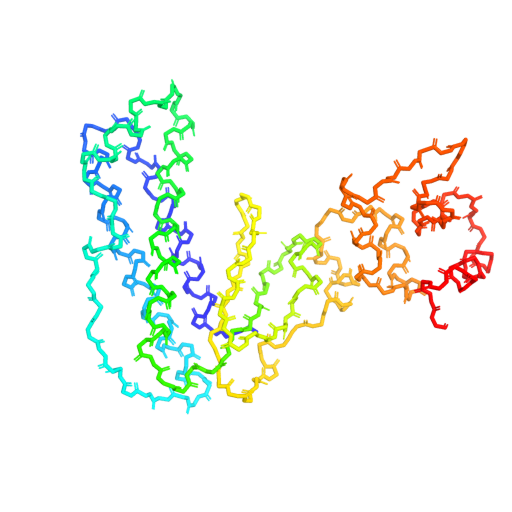M 639 O O . VAL A 1 89 ? 19.361 5.295 -2.309 1.00 92.94 89 VAL A O 1
ATOM 642 N N . ALA A 1 90 ? 20.281 4.947 -0.295 1.00 92.50 90 ALA A N 1
ATOM 643 C CA . ALA A 1 90 ? 19.534 3.722 -0.022 1.00 92.50 90 ALA A CA 1
ATOM 644 C C . ALA A 1 90 ? 18.012 3.951 -0.039 1.00 92.50 90 ALA A C 1
ATOM 646 O O . ALA A 1 90 ? 17.278 3.178 -0.654 1.00 92.50 90 ALA A O 1
ATOM 647 N N . ARG A 1 91 ? 17.526 5.026 0.601 1.00 90.69 91 ARG A N 1
ATOM 648 C CA . ARG A 1 91 ? 16.095 5.378 0.599 1.00 90.69 91 ARG A CA 1
ATOM 649 C C . ARG A 1 91 ? 15.592 5.757 -0.790 1.00 90.69 91 ARG A C 1
ATOM 651 O O . ARG A 1 91 ? 14.478 5.371 -1.139 1.00 90.69 91 ARG A O 1
ATOM 658 N N . LEU A 1 92 ? 16.388 6.493 -1.562 1.00 92.00 92 LEU A N 1
ATOM 659 C CA . LEU A 1 92 ? 16.062 6.869 -2.934 1.00 92.00 92 LEU A CA 1
ATOM 660 C C . LEU A 1 92 ? 15.941 5.620 -3.815 1.00 92.00 92 LEU A C 1
ATOM 662 O O . LEU A 1 92 ? 14.883 5.404 -4.394 1.00 92.00 92 LEU A O 1
ATOM 666 N N . ALA A 1 93 ? 16.966 4.762 -3.842 1.00 92.56 93 ALA A N 1
ATOM 667 C CA . ALA A 1 93 ? 16.966 3.520 -4.618 1.00 92.56 93 ALA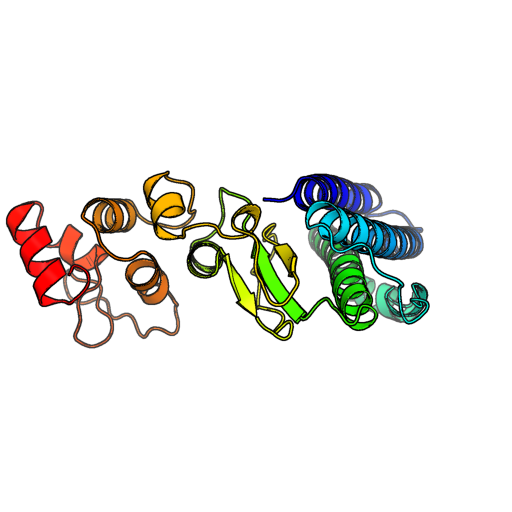 A CA 1
ATOM 668 C C . ALA A 1 93 ? 15.781 2.613 -4.248 1.00 92.56 93 ALA A C 1
ATOM 670 O O . ALA A 1 93 ? 15.045 2.161 -5.123 1.00 92.56 93 ALA A O 1
ATOM 671 N N . HIS A 1 94 ? 15.538 2.421 -2.947 1.00 91.38 94 HIS A N 1
ATOM 672 C CA . HIS A 1 94 ? 14.382 1.674 -2.453 1.00 91.38 94 HIS A CA 1
ATOM 673 C C . HIS A 1 94 ? 13.058 2.281 -2.942 1.00 91.38 94 HIS A C 1
ATOM 675 O O . HIS A 1 94 ? 12.147 1.565 -3.351 1.00 91.38 94 HIS A O 1
ATOM 681 N N . THR A 1 95 ? 12.922 3.607 -2.884 1.00 89.75 95 THR A N 1
ATOM 682 C CA . THR A 1 95 ? 11.701 4.295 -3.326 1.00 89.75 95 THR A CA 1
ATOM 683 C C . THR A 1 95 ? 11.499 4.126 -4.828 1.00 89.75 95 THR A C 1
ATOM 685 O O . THR A 1 95 ? 10.432 3.702 -5.240 1.00 89.75 95 THR A O 1
ATOM 688 N N . LEU A 1 96 ? 12.525 4.360 -5.646 1.00 92.94 96 LEU A N 1
ATOM 689 C CA . LEU A 1 96 ? 12.424 4.268 -7.104 1.00 92.94 96 LEU A CA 1
ATOM 690 C C . LEU A 1 96 ? 12.026 2.866 -7.592 1.00 92.94 96 LEU A C 1
ATOM 692 O O . LEU A 1 96 ? 11.185 2.755 -8.486 1.00 92.94 96 LEU A O 1
ATOM 696 N N . VAL A 1 97 ? 12.574 1.807 -6.986 1.00 93.69 97 VAL A N 1
ATOM 697 C CA . VAL A 1 97 ? 12.196 0.411 -7.284 1.00 93.69 97 VAL A CA 1
ATOM 698 C C . VAL A 1 97 ? 10.747 0.136 -6.881 1.00 93.69 97 VAL A C 1
ATOM 700 O O . VAL A 1 97 ? 9.953 -0.347 -7.689 1.00 93.69 97 VAL A O 1
ATOM 703 N N . ALA A 1 98 ? 10.364 0.511 -5.658 1.00 89.56 98 ALA A N 1
ATOM 704 C CA . ALA A 1 98 ? 8.994 0.332 -5.188 1.00 89.56 98 ALA A CA 1
ATOM 705 C C . ALA A 1 98 ? 7.976 1.143 -6.012 1.00 89.56 98 ALA A C 1
ATOM 707 O O . ALA A 1 98 ? 6.821 0.737 -6.142 1.00 89.56 98 ALA A O 1
ATOM 708 N N . ASP A 1 99 ? 8.357 2.312 -6.523 1.00 89.25 99 ASP A N 1
ATOM 709 C CA . ASP A 1 99 ? 7.504 3.195 -7.322 1.00 89.25 99 ASP A CA 1
ATOM 710 C C . ASP A 1 99 ? 7.302 2.658 -8.742 1.00 89.25 99 ASP A C 1
ATOM 712 O O . ASP A 1 99 ? 6.178 2.714 -9.251 1.00 89.25 99 ASP A O 1
ATOM 716 N N . ALA A 1 100 ? 8.340 2.066 -9.342 1.00 93.06 100 ALA A N 1
ATOM 717 C CA . ALA A 1 100 ? 8.243 1.385 -10.631 1.00 93.06 100 ALA A CA 1
ATOM 718 C C . ALA A 1 100 ? 7.252 0.216 -10.568 1.00 93.06 100 ALA A C 1
ATOM 720 O O . ALA A 1 100 ? 6.291 0.198 -11.335 1.00 93.06 100 ALA A O 1
ATOM 721 N N . GLY A 1 101 ? 7.388 -0.685 -9.584 1.00 91.75 101 GLY A N 1
ATOM 722 C CA . GLY A 1 101 ? 6.451 -1.803 -9.411 1.00 91.75 101 GLY A CA 1
ATOM 723 C C . GLY A 1 101 ? 5.000 -1.346 -9.213 1.00 91.75 101 GLY A C 1
ATOM 724 O O . GLY A 1 101 ? 4.081 -1.886 -9.826 1.00 91.75 101 GLY A O 1
ATOM 725 N N . ARG A 1 102 ? 4.768 -0.274 -8.438 1.00 86.06 102 ARG A N 1
ATOM 726 C CA . ARG A 1 102 ? 3.418 0.306 -8.288 1.00 86.06 102 ARG A CA 1
ATOM 727 C C . ARG A 1 102 ? 2.872 0.872 -9.595 1.00 86.06 102 ARG A C 1
ATOM 729 O O . ARG A 1 102 ? 1.688 0.705 -9.874 1.00 86.06 102 ARG A O 1
ATOM 736 N N . SER A 1 103 ? 3.710 1.551 -10.370 1.00 88.88 103 SER A N 1
ATOM 737 C CA . SER A 1 103 ? 3.315 2.107 -11.667 1.00 88.88 103 SER A CA 1
ATOM 738 C C . SER A 1 103 ? 3.010 0.991 -12.668 1.00 88.88 103 SER A C 1
ATOM 740 O O . SER A 1 103 ? 1.996 1.060 -13.356 1.00 88.88 103 SER A O 1
ATOM 742 N N . GLY A 1 104 ? 3.808 -0.082 -12.662 1.00 90.50 104 GLY A N 1
ATOM 743 C CA . GLY A 1 104 ? 3.555 -1.311 -13.415 1.00 90.50 104 GLY A CA 1
ATOM 744 C C . GLY A 1 104 ? 2.203 -1.922 -13.078 1.00 90.50 104 GLY A C 1
ATOM 745 O O . GLY A 1 104 ? 1.387 -2.113 -13.973 1.00 90.50 104 GLY A O 1
ATOM 746 N N . GLN A 1 105 ? 1.920 -2.110 -11.787 1.00 88.19 105 GLN A N 1
ATOM 747 C CA . GLN A 1 105 ? 0.628 -2.606 -11.309 1.00 88.19 105 GLN A CA 1
ATOM 748 C C . GLN A 1 105 ? -0.541 -1.748 -11.826 1.00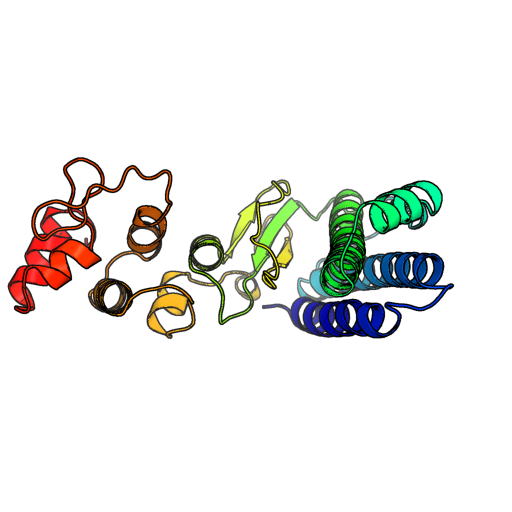 88.19 105 GLN A C 1
ATOM 750 O O . GLN A 1 105 ? -1.518 -2.266 -12.354 1.00 88.19 105 GLN A O 1
ATOM 755 N N . MET A 1 106 ? -0.427 -0.421 -11.708 1.00 84.62 106 MET A N 1
ATOM 756 C CA . MET A 1 106 ? -1.451 0.536 -12.143 1.00 84.62 106 MET A CA 1
ATOM 757 C C . MET A 1 106 ? -1.724 0.483 -13.649 1.00 84.62 106 MET A C 1
ATOM 759 O O . MET A 1 106 ? -2.883 0.486 -14.065 1.00 84.62 106 MET A O 1
ATOM 763 N N . VAL A 1 107 ? -0.669 0.437 -14.464 1.00 88.25 107 VAL A N 1
ATOM 764 C CA . VAL A 1 107 ? -0.797 0.329 -15.922 1.00 88.25 107 VAL A CA 1
ATOM 765 C C . VAL A 1 107 ? -1.335 -1.047 -16.314 1.00 88.25 107 VAL A C 1
ATOM 767 O O . VAL A 1 107 ? -2.160 -1.130 -17.222 1.00 88.25 107 VAL A O 1
ATOM 770 N N . ASP A 1 108 ? -0.938 -2.112 -15.608 1.00 88.94 108 ASP A N 1
ATOM 771 C CA . ASP A 1 108 ? -1.445 -3.467 -15.840 1.00 88.94 108 ASP A CA 1
ATOM 772 C C . ASP A 1 108 ? -2.959 -3.567 -15.667 1.00 88.94 108 ASP A C 1
ATOM 774 O O . ASP A 1 108 ? -3.648 -4.233 -16.434 1.00 88.94 108 ASP A O 1
ATOM 778 N N . PHE A 1 109 ? -3.495 -2.860 -14.683 1.00 85.25 109 PHE A N 1
ATOM 779 C CA . PHE A 1 109 ? -4.933 -2.794 -14.487 1.00 85.25 109 PHE A CA 1
ATOM 780 C C . PHE A 1 109 ? -5.636 -2.006 -15.583 1.00 85.25 109 PHE A C 1
ATOM 782 O O . PHE A 1 109 ? -6.666 -2.444 -16.081 1.00 85.25 109 PHE A O 1
ATOM 789 N N . ALA A 1 110 ? -5.078 -0.862 -15.988 1.00 84.50 110 ALA A N 1
ATOM 790 C CA . ALA A 1 110 ? -5.680 -0.017 -17.017 1.00 84.50 110 ALA A CA 1
ATOM 791 C C . ALA A 1 110 ? -5.831 -0.741 -18.368 1.00 84.50 110 ALA A C 1
ATOM 793 O O . ALA A 1 110 ? -6.707 -0.400 -19.158 1.00 84.50 110 ALA A O 1
ATOM 794 N N . ARG A 1 111 ? -5.010 -1.768 -18.625 1.00 88.38 111 ARG A N 1
ATOM 795 C CA . ARG A 1 111 ? -5.093 -2.618 -19.823 1.00 88.38 111 ARG A CA 1
ATOM 796 C C . ARG A 1 111 ? -6.027 -3.834 -19.681 1.00 88.38 111 ARG A C 1
ATOM 798 O O . ARG A 1 111 ? -6.027 -4.680 -20.575 1.00 88.38 111 ARG A 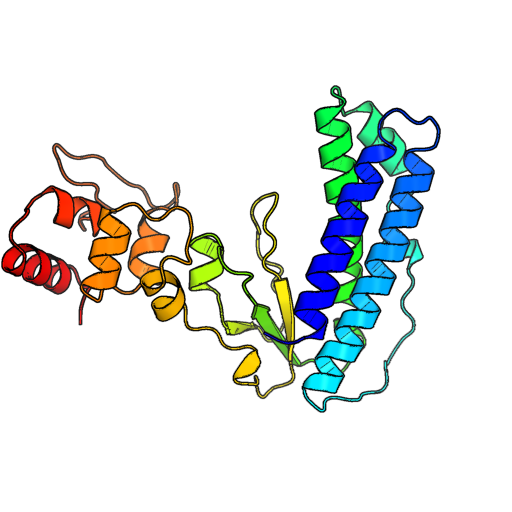O 1
ATOM 805 N N . ARG A 1 112 ? -6.801 -3.953 -18.593 1.00 88.12 112 ARG A N 1
ATOM 806 C CA . ARG A 1 112 ? -7.714 -5.081 -18.316 1.00 88.12 112 ARG A CA 1
ATOM 807 C C . ARG A 1 112 ? -9.153 -4.592 -18.084 1.00 88.12 112 ARG A C 1
ATOM 809 O O . ARG A 1 112 ? -9.475 -4.177 -16.973 1.00 88.12 112 ARG A O 1
ATOM 816 N N . PRO A 1 113 ? -10.043 -4.675 -19.090 1.00 84.81 113 PRO A N 1
ATOM 817 C CA . PRO A 1 113 ? -11.381 -4.083 -19.022 1.00 84.81 113 PRO A CA 1
ATOM 818 C C . PRO A 1 113 ? -12.283 -4.539 -17.866 1.00 84.81 113 PRO A C 1
ATOM 820 O O . PRO A 1 113 ? -13.097 -3.740 -17.415 1.00 84.81 113 PRO A O 1
ATOM 823 N N . ALA A 1 114 ? -12.176 -5.775 -17.358 1.00 81.62 114 ALA A N 1
ATOM 824 C CA . ALA A 1 114 ? -13.020 -6.172 -16.225 1.00 81.62 114 ALA A CA 1
ATOM 825 C C . ALA A 1 114 ? -12.449 -5.852 -14.848 1.00 81.62 114 ALA A C 1
ATOM 827 O O . ALA A 1 114 ? -13.118 -6.125 -13.850 1.00 81.62 114 ALA A O 1
ATOM 828 N N . VAL A 1 115 ? -11.257 -5.258 -14.768 1.00 87.44 115 VAL A N 1
ATOM 829 C CA . VAL A 1 115 ? -10.829 -4.616 -13.526 1.00 87.44 115 VAL A CA 1
ATOM 830 C C . VAL A 1 115 ? -11.637 -3.333 -13.388 1.00 87.44 115 VAL A C 1
ATOM 832 O O . VAL A 1 115 ? -11.318 -2.306 -13.978 1.00 87.44 115 VAL A O 1
ATOM 835 N N . GLN A 1 116 ? -12.715 -3.414 -12.617 1.00 86.44 116 GLN A N 1
ATOM 836 C CA . GLN A 1 116 ? -13.646 -2.305 -12.411 1.00 86.44 116 GLN A CA 1
ATOM 837 C C . GLN A 1 116 ? -13.416 -1.601 -11.081 1.00 86.44 116 GLN A C 1
ATOM 839 O O . GLN A 1 116 ? -13.961 -0.524 -10.857 1.00 86.44 116 GLN A O 1
ATOM 844 N N . SER A 1 117 ? -12.649 -2.206 -10.171 1.00 87.19 117 SER A N 1
ATOM 845 C CA . SER A 1 117 ? -12.372 -1.599 -8.883 1.00 87.19 117 SER A CA 1
ATOM 846 C C . SER A 1 117 ? -11.024 -1.995 -8.290 1.00 87.19 117 SER A C 1
ATOM 848 O O . SER A 1 117 ? -10.364 -2.960 -8.676 1.00 87.19 117 SER A O 1
ATOM 850 N N . TYR A 1 118 ? -10.620 -1.193 -7.312 1.00 85.75 118 TYR A N 1
ATOM 851 C CA . TYR A 1 118 ? -9.407 -1.344 -6.538 1.00 85.75 118 TYR A CA 1
ATOM 852 C C . TYR A 1 118 ? -9.756 -1.465 -5.065 1.00 85.75 118 TYR A C 1
ATOM 854 O O . TYR A 1 118 ? -10.229 -0.501 -4.457 1.00 85.75 118 TYR A O 1
ATOM 862 N N . VAL A 1 119 ? -9.450 -2.612 -4.470 1.00 88.88 119 VAL A N 1
ATOM 863 C CA . VAL A 1 119 ? -9.726 -2.888 -3.061 1.00 88.88 119 VAL A CA 1
ATOM 864 C C . VAL A 1 119 ? -8.483 -2.628 -2.222 1.00 88.88 119 VAL A C 1
ATOM 866 O O . VAL A 1 119 ? -7.378 -3.070 -2.546 1.00 88.88 119 VAL A O 1
ATOM 869 N N . ARG A 1 120 ? -8.645 -1.879 -1.130 1.00 86.69 120 ARG A N 1
ATOM 870 C CA . ARG A 1 120 ? -7.567 -1.595 -0.173 1.00 86.69 120 ARG A CA 1
ATOM 871 C C . ARG A 1 120 ? -7.283 -2.834 0.666 1.00 86.69 120 ARG A C 1
ATOM 873 O O . ARG A 1 120 ? -8.067 -3.198 1.541 1.00 86.69 120 ARG A O 1
ATOM 880 N N . VAL A 1 121 ? -6.117 -3.424 0.448 1.00 86.81 121 VAL A N 1
ATOM 881 C CA . VAL A 1 121 ? -5.672 -4.615 1.168 1.00 86.81 121 VAL A CA 1
ATOM 882 C C . VAL A 1 121 ? -4.564 -4.220 2.127 1.00 86.81 121 VAL A C 1
ATOM 884 O O . VAL A 1 121 ? -3.489 -3.770 1.727 1.00 86.81 121 VAL A O 1
ATOM 887 N N . VAL A 1 122 ? -4.828 -4.367 3.418 1.00 87.81 122 VAL A N 1
ATOM 888 C CA . VAL A 1 122 ? -3.827 -4.091 4.449 1.00 87.81 122 VAL A CA 1
ATOM 889 C C . VAL A 1 122 ? -2.977 -5.327 4.723 1.00 87.81 122 VAL A C 1
ATOM 891 O O . VAL A 1 122 ? -3.460 -6.449 4.593 1.00 87.81 122 VAL A O 1
ATOM 894 N N . ASN A 1 123 ? -1.726 -5.108 5.131 1.00 86.06 123 ASN A N 1
ATOM 895 C CA . ASN A 1 123 ? -0.841 -6.144 5.660 1.00 86.06 123 ASN A CA 1
ATOM 896 C C . ASN A 1 123 ? -0.670 -5.923 7.174 1.00 86.06 123 ASN A C 1
ATOM 898 O O . ASN A 1 123 ? 0.084 -5.040 7.588 1.00 86.06 123 ASN A O 1
ATOM 902 N N . PRO A 1 124 ? -1.439 -6.615 8.029 1.00 87.81 124 PRO A N 1
ATOM 903 C CA . PRO A 1 124 ? -1.349 -6.426 9.469 1.00 87.81 124 PRO A CA 1
ATOM 904 C C . PRO A 1 124 ? -0.018 -6.954 10.048 1.00 87.81 124 PRO A C 1
ATOM 906 O O . PRO A 1 124 ? 0.394 -8.053 9.680 1.00 87.81 124 PRO A O 1
ATOM 909 N N . PRO A 1 125 ? 0.625 -6.254 11.007 1.00 89.69 125 PRO A N 1
ATOM 910 C CA . PRO A 1 125 ? 0.159 -5.032 11.660 1.00 89.69 125 PRO A CA 1
ATOM 911 C C . PRO A 1 125 ? 0.367 -3.761 10.809 1.00 89.69 125 PRO A C 1
ATOM 913 O O . PRO A 1 125 ? 1.486 -3.401 10.437 1.00 89.69 125 PRO A O 1
ATOM 916 N N . CYS A 1 126 ? -0.708 -3.002 10.582 1.00 87.31 126 CYS A N 1
ATOM 917 C CA . CYS A 1 126 ? -0.718 -1.815 9.712 1.00 87.31 126 CYS A CA 1
ATOM 918 C C . CYS A 1 126 ? -0.954 -0.519 10.504 1.00 87.31 126 CYS A C 1
ATOM 920 O O . CYS A 1 126 ? -1.301 -0.574 11.676 1.00 87.31 126 CYS A O 1
ATOM 922 N N . CYS A 1 127 ? -0.761 0.665 9.914 1.00 87.19 127 CYS A N 1
ATOM 923 C CA . CYS A 1 127 ? -1.063 1.920 10.617 1.00 87.19 127 CYS A CA 1
ATOM 924 C C . CYS A 1 127 ? -2.574 2.215 10.651 1.00 87.19 127 CYS A C 1
ATOM 926 O O . CYS A 1 127 ? -3.313 1.795 9.758 1.00 87.19 127 CYS A O 1
ATOM 928 N N . GLY A 1 128 ? -3.021 3.040 11.606 1.00 86.56 128 GLY A N 1
ATOM 929 C CA . GLY A 1 128 ? -4.425 3.473 11.691 1.00 86.56 128 GLY A CA 1
ATOM 930 C C . GLY A 1 128 ? -4.988 4.072 10.394 1.00 86.56 128 GLY A C 1
ATOM 931 O O . GLY A 1 128 ? -6.121 3.782 10.025 1.00 86.56 128 GLY A O 1
ATOM 932 N N . ARG A 1 129 ? -4.188 4.841 9.636 1.00 84.81 129 ARG A N 1
ATOM 933 C CA . ARG A 1 129 ? -4.622 5.433 8.352 1.00 84.81 129 ARG A CA 1
ATOM 934 C C . ARG A 1 129 ? -4.945 4.386 7.285 1.00 84.81 129 ARG A C 1
ATOM 936 O O . ARG A 1 129 ? -5.805 4.640 6.451 1.00 84.81 129 ARG A O 1
ATOM 943 N N . CYS A 1 130 ? -4.234 3.262 7.284 1.00 86.81 130 CYS A N 1
ATOM 944 C CA . CYS A 1 130 ? -4.486 2.152 6.371 1.00 86.81 130 CYS A CA 1
ATOM 945 C C . CYS A 1 130 ? -5.628 1.277 6.881 1.00 86.81 130 CYS A C 1
ATOM 947 O O . CYS A 1 130 ? -6.487 0.908 6.088 1.00 86.81 130 CYS A O 1
ATOM 949 N N . ALA A 1 131 ? -5.675 1.019 8.191 1.00 90.12 131 ALA A N 1
ATOM 950 C CA . ALA A 1 131 ? -6.708 0.202 8.818 1.00 90.12 131 ALA A CA 1
ATOM 951 C C . ALA A 1 131 ? -8.120 0.708 8.492 1.00 90.12 131 ALA A C 1
ATOM 953 O O . ALA A 1 131 ? -8.936 -0.062 8.010 1.00 90.12 131 ALA A O 1
ATOM 954 N N . VAL A 1 132 ? -8.387 2.012 8.636 1.00 89.88 132 VAL A N 1
ATOM 955 C CA . VAL A 1 132 ? -9.717 2.602 8.352 1.00 89.88 132 VAL A CA 1
ATOM 956 C C . VAL A 1 132 ? -10.134 2.541 6.878 1.00 89.88 132 VAL A C 1
ATOM 958 O O . VAL A 1 132 ? -11.295 2.780 6.548 1.00 89.88 132 VAL A O 1
ATOM 961 N N . LEU A 1 133 ? -9.183 2.278 5.980 1.00 88.12 133 LEU A N 1
ATOM 962 C CA . LEU A 1 133 ? -9.432 2.129 4.551 1.00 88.12 133 LEU A CA 1
ATOM 963 C C . LEU A 1 133 ? -9.528 0.663 4.127 1.00 88.12 133 LEU A C 1
ATOM 965 O O . LEU A 1 133 ? -9.852 0.429 2.969 1.00 88.12 133 LEU A O 1
ATOM 969 N N . ALA A 1 134 ? -9.235 -0.295 5.009 1.00 89.44 134 ALA A N 1
ATOM 970 C CA . ALA A 1 134 ? -9.207 -1.712 4.674 1.00 89.44 134 ALA A CA 1
ATOM 971 C C . ALA A 1 134 ? -10.549 -2.179 4.083 1.00 89.44 134 ALA A C 1
ATOM 973 O O . ALA A 1 134 ? -11.615 -1.751 4.523 1.00 89.44 134 ALA A O 1
ATOM 974 N N . GLY A 1 135 ? -10.487 -2.997 3.032 1.00 87.69 135 GLY A N 1
ATOM 975 C CA . GLY A 1 135 ? -11.656 -3.532 2.332 1.00 87.69 135 GLY A CA 1
ATOM 976 C C . GLY A 1 135 ? -12.429 -2.533 1.467 1.00 87.69 135 GLY A C 1
ATOM 977 O O . GLY A 1 135 ? -13.339 -2.942 0.754 1.00 87.69 135 GLY A O 1
ATOM 978 N N . ARG A 1 136 ? -12.086 -1.236 1.474 1.00 87.94 136 ARG A N 1
ATOM 979 C CA . ARG A 1 136 ? -12.774 -0.251 0.627 1.00 87.94 136 ARG A CA 1
ATOM 980 C C . ARG A 1 136 ? -12.400 -0.433 -0.838 1.00 87.94 136 ARG A C 1
ATOM 982 O O . ARG A 1 136 ? -11.211 -0.466 -1.166 1.00 87.94 136 ARG A O 1
ATOM 989 N N . ALA A 1 137 ? -13.419 -0.475 -1.688 1.00 88.06 137 ALA A N 1
ATOM 990 C CA . ALA A 1 137 ? -13.296 -0.544 -3.133 1.00 88.06 137 ALA A CA 1
ATOM 991 C C . ALA A 1 137 ? -13.428 0.844 -3.765 1.00 88.06 137 ALA A C 1
ATOM 993 O O . ALA A 1 137 ? -14.239 1.664 -3.333 1.00 88.06 137 ALA A O 1
ATOM 994 N N . TYR A 1 138 ? -12.620 1.107 -4.785 1.00 84.75 138 TYR A N 1
ATOM 995 C CA . TYR A 1 138 ? -12.632 2.357 -5.537 1.00 84.75 138 TYR A CA 1
ATOM 996 C C . TYR A 1 138 ? -12.730 2.043 -7.031 1.00 84.75 138 TYR A C 1
ATOM 998 O O . TYR A 1 138 ? -11.881 1.290 -7.502 1.00 84.75 138 TYR A O 1
ATOM 1006 N N . PRO A 1 139 ? -13.694 2.612 -7.781 1.00 76.69 139 PRO A N 1
ATOM 1007 C CA . PRO A 1 139 ? -13.869 2.298 -9.205 1.00 76.69 139 PRO A CA 1
ATOM 1008 C C . PRO A 1 139 ? -12.636 2.625 -10.056 1.00 76.69 139 PRO A C 1
ATOM 1010 O O . PRO A 1 139 ? -12.277 1.932 -10.996 1.00 76.69 139 PRO A O 1
ATOM 1013 N N . TYR A 1 140 ? -11.931 3.684 -9.676 1.00 67.69 140 TYR A N 1
ATOM 1014 C CA . TYR A 1 140 ? -10.650 4.063 -10.246 1.00 67.69 140 TYR A CA 1
ATOM 1015 C C . TYR A 1 140 ? -9.636 4.177 -9.116 1.00 67.69 140 TYR A C 1
ATOM 1017 O O . TYR A 1 140 ? -9.971 4.549 -7.983 1.00 67.69 140 TYR A O 1
ATOM 1025 N N . SER A 1 141 ? -8.375 3.869 -9.405 1.00 64.81 141 SER A N 1
ATOM 1026 C CA . SER A 1 141 ? -7.320 4.018 -8.412 1.00 64.81 141 SER A CA 1
ATOM 1027 C C . SER A 1 141 ? -7.017 5.493 -8.188 1.00 64.81 141 SER A C 1
ATOM 1029 O O . SER A 1 141 ? -6.123 6.089 -8.785 1.00 64.81 141 SER A O 1
ATOM 1031 N N . THR A 1 142 ? -7.759 6.087 -7.255 1.00 59.22 142 THR A N 1
ATOM 1032 C CA . THR A 1 142 ? -7.322 7.267 -6.511 1.00 59.22 142 THR A CA 1
ATOM 1033 C C . THR A 1 142 ? -6.122 6.849 -5.670 1.00 59.22 142 THR A C 1
ATOM 1035 O O . THR A 1 142 ? -6.250 6.523 -4.483 1.00 59.22 142 THR A O 1
ATOM 1038 N N . GLY A 1 143 ? -4.951 6.753 -6.307 1.00 57.69 143 GLY A N 1
ATOM 1039 C CA . GLY A 1 143 ? -3.684 6.448 -5.653 1.00 57.69 143 GLY A CA 1
ATOM 1040 C C . GLY A 1 143 ? -3.599 7.222 -4.339 1.00 57.69 143 GLY A C 1
ATOM 1041 O O . GLY A 1 143 ? -3.636 8.449 -4.312 1.00 57.69 143 GLY A O 1
ATOM 1042 N N . PHE A 1 144 ? -3.612 6.506 -3.217 1.00 60.31 144 PHE A N 1
ATOM 1043 C CA . PHE A 1 144 ? -3.678 7.146 -1.911 1.00 60.31 144 PHE A CA 1
ATOM 1044 C C . PHE A 1 144 ? -2.284 7.504 -1.444 1.00 60.31 144 PHE A C 1
ATOM 1046 O O . PHE A 1 144 ? -1.328 6.751 -1.634 1.00 60.31 144 PHE A O 1
ATOM 1053 N N . ARG A 1 145 ? -2.194 8.628 -0.733 1.00 61.62 145 ARG A N 1
ATOM 1054 C CA . ARG A 1 145 ? -0.990 8.992 0.010 1.00 61.62 145 ARG A CA 1
ATOM 1055 C C . ARG A 1 145 ? -0.731 7.961 1.107 1.00 61.62 145 ARG A C 1
ATOM 1057 O O . ARG A 1 145 ? -1.278 8.063 2.211 1.00 61.62 145 ARG A O 1
ATOM 1064 N N . ARG A 1 146 ? 0.117 6.985 0.790 1.00 68.19 146 ARG A N 1
ATOM 1065 C CA . ARG A 1 146 ? 0.798 6.119 1.753 1.00 68.19 146 ARG A CA 1
ATOM 1066 C C . ARG A 1 146 ? 1.860 6.942 2.477 1.00 68.19 146 ARG A C 1
ATOM 1068 O O . ARG A 1 146 ? 2.381 7.914 1.938 1.00 68.19 146 ARG A O 1
ATOM 1075 N N . HIS A 1 147 ? 2.142 6.595 3.723 1.00 67.19 147 HIS A N 1
ATOM 1076 C CA . HIS A 1 147 ? 3.335 7.119 4.383 1.00 67.19 147 HIS A CA 1
ATOM 1077 C C . HIS A 1 147 ? 4.566 6.333 3.893 1.00 67.19 147 HIS A C 1
ATOM 1079 O O . HIS A 1 147 ? 4.401 5.209 3.406 1.00 67.19 147 HIS A O 1
ATOM 1085 N N . PRO A 1 148 ? 5.786 6.876 4.041 1.00 65.81 148 PRO A N 1
ATOM 1086 C CA . PRO A 1 148 ? 7.006 6.130 3.749 1.00 65.81 148 PRO A CA 1
ATOM 1087 C C . PRO A 1 148 ? 7.017 4.771 4.465 1.00 65.81 148 PRO A C 1
ATOM 1089 O O . PRO A 1 148 ? 6.525 4.659 5.593 1.00 65.81 148 PRO A O 1
ATOM 1092 N N . VAL A 1 149 ? 7.555 3.741 3.803 1.00 64.06 149 VAL A N 1
ATOM 1093 C CA . VAL A 1 149 ? 7.700 2.370 4.343 1.00 64.06 149 VAL A CA 1
ATOM 1094 C C . VAL A 1 149 ? 6.356 1.681 4.673 1.00 64.06 149 VAL A C 1
ATOM 1096 O O . VAL A 1 149 ? 6.299 0.705 5.414 1.00 64.06 149 VAL A O 1
ATOM 1099 N N . CYS A 1 150 ? 5.233 2.180 4.145 1.00 75.56 150 CYS A N 1
ATOM 1100 C CA . CYS A 1 150 ? 3.958 1.467 4.215 1.00 75.56 150 CYS A CA 1
ATOM 1101 C C . CYS A 1 150 ? 3.961 0.267 3.264 1.00 75.56 150 CYS A C 1
ATOM 1103 O O . CYS A 1 150 ? 4.239 0.416 2.076 1.00 75.56 150 CYS A O 1
ATOM 1105 N N . ASP A 1 151 ? 3.581 -0.893 3.782 1.00 76.00 151 ASP A N 1
ATOM 1106 C CA . ASP A 1 151 ? 3.571 -2.179 3.090 1.00 76.00 151 ASP A CA 1
ATOM 1107 C C . ASP A 1 151 ? 2.158 -2.647 2.683 1.00 76.00 151 ASP A C 1
ATOM 1109 O O . ASP A 1 151 ? 1.998 -3.658 2.007 1.00 76.00 151 ASP A O 1
ATOM 1113 N N . CYS A 1 152 ? 1.122 -1.885 3.049 1.00 82.12 152 CYS A N 1
ATOM 1114 C CA . CYS A 1 152 ? -0.252 -2.113 2.601 1.00 82.12 152 CYS A CA 1
ATOM 1115 C C . CYS A 1 152 ? -0.397 -1.827 1.100 1.00 82.12 152 CYS A C 1
ATOM 1117 O O . CYS A 1 152 ? 0.233 -0.908 0.570 1.00 82.12 152 CYS A O 1
ATOM 1119 N N . THR A 1 153 ? -1.274 -2.570 0.425 1.00 79.81 153 THR A N 1
ATOM 1120 C CA . THR A 1 153 ? -1.365 -2.610 -1.037 1.00 79.81 153 THR A CA 1
ATOM 1121 C C . THR A 1 153 ? -2.789 -2.389 -1.565 1.00 79.81 153 THR A C 1
ATOM 1123 O O . THR A 1 153 ? -3.722 -2.092 -0.816 1.00 79.81 153 THR A O 1
ATOM 1126 N N . MET A 1 154 ? -2.926 -2.476 -2.886 1.00 82.62 154 MET A N 1
ATOM 1127 C CA . MET A 1 154 ? -4.192 -2.578 -3.600 1.00 82.62 154 MET A CA 1
ATOM 1128 C C . MET A 1 154 ? -4.278 -3.923 -4.294 1.00 82.62 154 MET A C 1
ATOM 1130 O O . MET A 1 154 ? -3.295 -4.353 -4.897 1.00 82.62 154 MET A O 1
ATOM 1134 N N . ALA A 1 155 ? -5.452 -4.539 -4.235 1.00 86.25 155 ALA A N 1
ATOM 1135 C CA . ALA A 1 155 ? -5.802 -5.657 -5.095 1.00 86.25 155 ALA A CA 1
ATOM 1136 C C . ALA A 1 155 ? -6.807 -5.178 -6.151 1.00 86.25 155 ALA A C 1
ATOM 1138 O O . ALA A 1 155 ? -7.700 -4.391 -5.811 1.00 86.25 155 ALA A O 1
ATOM 1139 N N . PRO A 1 156 ? -6.667 -5.614 -7.411 1.00 86.62 156 PRO A N 1
ATOM 1140 C CA . PRO A 1 156 ? -7.717 -5.410 -8.396 1.00 86.62 156 PRO A CA 1
ATOM 1141 C C . PRO A 1 156 ? -8.927 -6.268 -8.048 1.00 86.62 156 PRO A C 1
ATOM 1143 O O . PRO A 1 156 ? -8.789 -7.325 -7.431 1.00 86.62 156 PRO A O 1
ATOM 1146 N N . SER A 1 157 ? -10.094 -5.835 -8.494 1.00 88.94 157 SER A N 1
ATOM 1147 C CA . SER A 1 157 ? -11.318 -6.616 -8.408 1.00 88.94 157 SER A CA 1
ATOM 1148 C C . SER A 1 157 ? -12.259 -6.249 -9.552 1.00 88.94 157 SER A C 1
ATOM 1150 O O . SER A 1 157 ? -12.144 -5.180 -10.164 1.00 88.94 157 SER A O 1
ATOM 1152 N N . GLY A 1 158 ? -13.214 -7.137 -9.821 1.00 87.25 158 GLY A N 1
ATOM 1153 C CA . GLY A 1 158 ? -14.378 -6.828 -10.647 1.00 87.25 158 GLY A CA 1
ATOM 1154 C C . GLY A 1 158 ? -15.333 -5.844 -9.963 1.00 87.25 158 GLY A C 1
ATOM 1155 O O . GLY A 1 158 ? -14.988 -5.207 -8.959 1.00 87.25 158 GLY A O 1
ATOM 1156 N N . ALA A 1 159 ? -16.542 -5.724 -10.517 1.00 82.12 159 ALA A N 1
ATOM 1157 C CA . ALA A 1 159 ? -17.637 -4.981 -9.890 1.00 82.12 159 ALA A CA 1
ATOM 1158 C C . ALA A 1 159 ? -17.981 -5.565 -8.512 1.00 82.12 159 ALA A C 1
ATOM 1160 O O . ALA A 1 159 ? -18.088 -4.832 -7.529 1.00 82.12 159 ALA A O 1
ATOM 1161 N N . ASP A 1 160 ? -18.062 -6.894 -8.445 1.00 85.81 160 ASP A N 1
ATOM 1162 C CA . ASP A 1 160 ? -18.299 -7.624 -7.210 1.00 85.81 160 ASP A CA 1
ATOM 1163 C C . ASP A 1 160 ? -16.974 -7.879 -6.497 1.00 85.81 160 ASP A C 1
ATOM 1165 O O . ASP A 1 160 ? -16.073 -8.543 -7.014 1.00 85.81 160 ASP A O 1
ATOM 1169 N N . VAL A 1 161 ? -16.841 -7.313 -5.299 1.00 86.62 161 VAL A N 1
ATOM 1170 C CA . VAL A 1 161 ? -15.637 -7.463 -4.484 1.00 86.62 161 VAL A CA 1
ATOM 1171 C C . VAL A 1 161 ? -15.738 -8.737 -3.655 1.00 86.62 161 VAL A C 1
ATOM 1173 O O . VAL A 1 161 ? -16.636 -8.840 -2.813 1.00 86.62 161 VAL A O 1
ATOM 1176 N N . PRO A 1 162 ? -14.814 -9.698 -3.817 1.00 86.06 162 PRO A N 1
ATOM 1177 C CA . PRO A 1 162 ? -14.855 -10.927 -3.048 1.00 86.06 162 PRO A CA 1
ATOM 1178 C C . PRO A 1 162 ? -14.599 -10.642 -1.566 1.00 86.06 162 PRO A C 1
ATOM 1180 O O . PRO A 1 162 ? -13.735 -9.841 -1.195 1.00 86.06 162 PRO A O 1
ATOM 1183 N N . ALA A 1 163 ? -15.294 -11.376 -0.695 1.00 85.56 163 ALA A N 1
ATOM 1184 C CA . ALA A 1 163 ? -15.134 -11.262 0.755 1.00 85.56 163 ALA A CA 1
ATOM 1185 C C . ALA A 1 163 ? -13.677 -11.475 1.216 1.00 85.56 163 ALA A C 1
ATOM 1187 O O . ALA A 1 163 ? -13.254 -10.905 2.217 1.00 85.56 163 ALA A O 1
ATOM 1188 N N . SER A 1 164 ? -12.875 -12.230 0.455 1.00 82.94 164 SER A N 1
ATOM 1189 C CA . SER A 1 164 ? -11.446 -12.465 0.712 1.00 82.94 164 SER A CA 1
ATOM 1190 C C . SER A 1 164 ? -10.575 -11.198 0.646 1.00 82.94 164 SER A C 1
ATOM 1192 O O . SER A 1 164 ? -9.466 -11.188 1.204 1.00 82.94 164 SER A O 1
ATOM 1194 N N . LEU A 1 165 ? -11.055 -10.141 -0.017 1.00 84.88 165 LEU A N 1
ATOM 1195 C CA . LEU A 1 165 ? -10.416 -8.827 -0.115 1.00 84.88 165 LEU A CA 1
ATOM 1196 C C . LEU A 1 165 ? -10.974 -7.810 0.887 1.00 84.88 165 LEU A C 1
ATOM 1198 O O . LEU A 1 165 ? -10.329 -6.791 1.148 1.00 84.88 165 LEU A O 1
ATOM 1202 N N . ILE A 1 166 ? -12.131 -8.092 1.482 1.00 85.81 166 ILE A N 1
ATOM 1203 C CA . ILE A 1 166 ? -12.739 -7.243 2.501 1.00 85.81 166 ILE A CA 1
ATOM 1204 C C . ILE A 1 166 ? -12.073 -7.556 3.838 1.00 85.81 166 ILE A C 1
ATOM 1206 O O . ILE A 1 166 ? -11.866 -8.705 4.216 1.00 85.81 166 ILE A O 1
ATOM 1210 N N . THR A 1 167 ? -11.671 -6.520 4.563 1.00 89.00 167 THR A N 1
ATOM 1211 C CA . THR A 1 167 ? -11.114 -6.670 5.907 1.00 89.00 167 THR A CA 1
ATOM 1212 C C . THR A 1 167 ? -11.750 -5.625 6.798 1.00 89.00 167 THR A C 1
ATOM 1214 O O . THR A 1 167 ? -11.648 -4.440 6.495 1.00 89.00 167 THR A O 1
ATOM 1217 N N . ASP A 1 168 ? -12.392 -6.065 7.880 1.00 89.62 168 ASP A N 1
ATOM 1218 C CA . ASP A 1 168 ? -13.062 -5.176 8.825 1.00 89.62 168 ASP A CA 1
ATOM 1219 C C . ASP A 1 168 ? -12.032 -4.370 9.647 1.00 89.62 168 ASP A C 1
ATOM 1221 O O . ASP A 1 168 ? -11.263 -4.950 10.430 1.00 89.62 168 ASP A O 1
ATOM 1225 N N . PRO A 1 169 ? -12.012 -3.030 9.513 1.00 91.06 169 PRO A N 1
ATOM 1226 C CA . PRO A 1 169 ? -11.158 -2.163 10.316 1.00 91.06 169 PRO A CA 1
ATOM 1227 C C . PRO A 1 169 ? -11.372 -2.325 11.825 1.00 91.06 169 PRO A C 1
ATOM 1229 O O . PRO A 1 169 ? -10.409 -2.235 12.594 1.00 91.06 169 PRO A O 1
ATOM 1232 N N . GLN A 1 170 ? -12.615 -2.557 12.258 1.00 91.31 170 GLN A N 1
ATOM 1233 C CA . GLN A 1 170 ? -12.958 -2.670 13.673 1.00 91.31 170 GLN A CA 1
ATOM 1234 C C . GLN A 1 170 ? -12.355 -3.945 14.267 1.00 91.31 170 GLN A C 1
ATOM 1236 O O . GLN A 1 170 ? -11.743 -3.907 15.338 1.00 91.31 170 GLN A O 1
ATOM 1241 N N . GLN A 1 171 ? -12.462 -5.066 13.549 1.00 91.62 171 GLN A N 1
ATOM 1242 C CA . GLN A 1 171 ? -11.870 -6.339 13.952 1.00 91.62 171 GLN A CA 1
ATOM 1243 C C . GLN A 1 171 ? -10.335 -6.269 14.004 1.00 91.62 171 GLN A C 1
ATOM 1245 O O . GLN A 1 171 ? -9.735 -6.746 14.967 1.00 91.62 171 GLN A O 1
ATOM 1250 N N . LEU A 1 172 ? -9.690 -5.605 13.032 1.00 91.88 172 LEU A N 1
ATOM 1251 C CA . LEU A 1 172 ? -8.237 -5.376 13.050 1.00 91.88 172 LEU A CA 1
ATOM 1252 C C . LEU A 1 172 ? -7.781 -4.608 14.293 1.00 91.88 172 LEU A C 1
ATOM 1254 O O . LEU A 1 172 ? -6.776 -4.968 14.910 1.00 91.88 172 LEU A O 1
ATOM 1258 N N . ALA A 1 173 ? -8.496 -3.539 14.643 1.00 91.88 173 ALA A N 1
ATOM 1259 C CA . ALA A 1 173 ? -8.157 -2.712 15.793 1.00 91.88 173 ALA A CA 1
ATOM 1260 C C . ALA A 1 173 ? -8.334 -3.482 17.107 1.00 91.88 173 ALA A C 1
ATOM 1262 O O . ALA A 1 173 ? -7.420 -3.493 17.929 1.00 91.88 173 ALA A O 1
ATOM 1263 N N . ARG A 1 174 ? -9.447 -4.212 17.263 1.00 90.75 174 ARG A N 1
ATOM 1264 C CA . ARG A 1 174 ? -9.697 -5.072 18.433 1.00 90.75 174 ARG A CA 1
ATOM 1265 C C . ARG A 1 174 ? -8.668 -6.193 18.583 1.00 90.75 174 ARG A C 1
ATOM 1267 O O . ARG A 1 174 ? -8.301 -6.534 19.699 1.00 90.75 174 ARG A O 1
ATOM 1274 N N . ALA A 1 175 ? -8.166 -6.731 17.474 1.00 91.38 175 ALA A N 1
ATOM 1275 C CA . ALA A 1 175 ? -7.125 -7.757 17.472 1.00 91.38 175 ALA A CA 1
ATOM 1276 C C . ALA A 1 175 ? -5.705 -7.209 17.748 1.00 91.38 175 ALA A C 1
ATOM 1278 O O . ALA A 1 175 ? -4.728 -7.947 17.596 1.00 91.38 175 ALA A O 1
ATOM 1279 N N . GLY A 1 176 ? -5.555 -5.918 18.076 1.00 90.69 176 GLY A N 1
ATOM 1280 C CA . GLY A 1 176 ? -4.250 -5.291 18.315 1.00 90.69 176 GLY A CA 1
ATOM 1281 C C . GLY A 1 176 ? -3.372 -5.222 17.061 1.00 90.69 176 GLY A C 1
ATOM 1282 O O . GLY A 1 176 ? -2.147 -5.162 17.140 1.00 90.69 176 GLY A O 1
ATOM 1283 N N . LYS A 1 177 ? -3.977 -5.270 15.868 1.00 92.19 177 LYS A N 1
ATOM 1284 C CA . LYS A 1 177 ? -3.261 -5.297 14.584 1.00 92.19 177 LYS A CA 1
ATOM 1285 C C . LYS A 1 177 ? -3.103 -3.916 13.938 1.00 92.19 177 LYS A C 1
ATOM 1287 O O . LYS A 1 177 ? -2.657 -3.812 12.791 1.00 92.19 177 L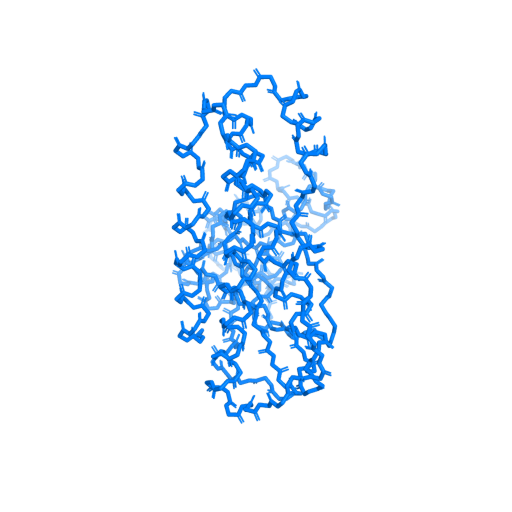YS A O 1
ATOM 1292 N N . VAL A 1 178 ? -3.446 -2.855 14.667 1.00 91.81 178 VAL A N 1
ATOM 1293 C CA . VAL A 1 178 ? -3.357 -1.466 14.211 1.00 91.81 178 VAL A CA 1
ATOM 1294 C C . VAL A 1 178 ? -2.316 -0.716 15.037 1.00 91.81 178 VAL A C 1
ATOM 1296 O O . VAL A 1 178 ? -2.482 -0.484 16.227 1.00 91.81 178 VAL A O 1
ATOM 1299 N N . ARG A 1 179 ? -1.228 -0.311 14.386 1.00 88.44 179 ARG A N 1
ATOM 1300 C CA . ARG A 1 179 ? -0.122 0.447 14.974 1.00 88.44 179 ARG A CA 1
ATOM 1301 C C . ARG A 1 179 ? -0.476 1.922 15.133 1.00 88.44 179 ARG A C 1
ATOM 1303 O O . ARG A 1 179 ? -1.109 2.522 14.258 1.00 88.44 179 ARG A O 1
ATOM 1310 N N . GLY A 1 180 ? 0.059 2.522 16.196 1.00 82.44 180 GLY A N 1
ATOM 1311 C CA . GLY A 1 180 ? -0.034 3.959 16.475 1.00 82.44 180 GLY A CA 1
ATOM 1312 C C . GLY A 1 180 ? -1.290 4.387 17.240 1.00 82.44 180 GLY A C 1
ATOM 1313 O O . GLY A 1 180 ? -1.483 5.591 17.432 1.00 82.44 180 GLY A O 1
ATOM 1314 N N . LEU A 1 181 ? -2.118 3.431 17.671 1.00 84.44 181 LEU A N 1
ATOM 1315 C CA . LEU A 1 181 ? -3.157 3.659 18.673 1.00 84.44 181 LEU A CA 1
ATOM 1316 C C . LEU A 1 181 ? -2.496 3.809 20.052 1.00 84.44 181 LEU A C 1
ATOM 1318 O O . LEU A 1 181 ? -1.500 3.145 20.335 1.00 84.44 181 LEU A O 1
ATOM 1322 N N . SER A 1 182 ? -2.994 4.723 20.887 1.00 84.50 182 SER A N 1
ATOM 1323 C CA . SER A 1 182 ? -2.608 4.744 22.306 1.00 84.50 182 SER A CA 1
ATOM 1324 C C . SER A 1 182 ? -3.388 3.687 23.087 1.00 84.50 182 SER A C 1
ATOM 1326 O O . SER A 1 182 ? -4.413 3.196 22.621 1.00 84.50 182 SER A O 1
ATOM 1328 N N . ARG A 1 183 ? -2.972 3.410 24.329 1.00 86.44 183 ARG A N 1
ATOM 1329 C CA . ARG A 1 183 ? -3.742 2.551 25.247 1.00 86.44 183 ARG A CA 1
ATOM 1330 C C . ARG A 1 183 ? -5.186 3.031 25.425 1.00 86.44 183 ARG A C 1
ATOM 1332 O O . ARG A 1 183 ? -6.098 2.220 25.502 1.00 86.44 183 ARG A O 1
ATOM 1339 N N . ALA A 1 184 ? -5.393 4.349 25.460 1.00 84.44 184 ALA A N 1
ATOM 1340 C CA . ALA A 1 184 ? -6.728 4.923 25.571 1.00 84.44 184 ALA A CA 1
ATOM 1341 C C . ALA A 1 184 ? -7.546 4.707 24.286 1.00 84.44 184 ALA A C 1
ATOM 1343 O O . ALA A 1 184 ? -8.727 4.402 24.359 1.00 84.44 184 ALA A O 1
ATOM 1344 N N . ASP A 1 185 ? -6.935 4.790 23.105 1.00 85.69 185 ASP A N 1
ATOM 1345 C CA . ASP A 1 185 ? -7.632 4.476 21.852 1.00 85.69 185 ASP A CA 1
ATOM 1346 C C . ASP A 1 185 ? -8.021 3.001 21.767 1.00 85.69 185 ASP A C 1
ATOM 1348 O O . ASP A 1 185 ? -9.140 2.673 21.378 1.00 85.69 185 ASP A O 1
ATOM 1352 N N . GLU A 1 186 ? -7.104 2.111 22.141 1.00 89.12 186 GLU A N 1
ATOM 1353 C CA . GLU A 1 186 ? -7.357 0.672 22.204 1.00 89.12 186 GLU A CA 1
ATOM 1354 C C . GLU A 1 186 ? -8.505 0.371 23.175 1.00 89.12 186 GLU A C 1
ATOM 1356 O O . GLU A 1 186 ? -9.420 -0.386 22.842 1.00 89.12 186 GLU A O 1
ATOM 1361 N N . GLN A 1 187 ? -8.522 1.035 24.336 1.00 89.44 187 GLN A N 1
ATOM 1362 C CA . GLN A 1 187 ? -9.623 0.951 25.290 1.00 89.44 187 GLN A CA 1
ATOM 1363 C C . GLN A 1 187 ? -10.929 1.498 24.704 1.00 89.44 187 GLN A C 1
ATOM 1365 O O . GLN A 1 187 ? -11.953 0.833 24.819 1.00 89.44 187 GLN A O 1
ATOM 1370 N N . ALA A 1 188 ? -10.918 2.651 24.029 1.00 89.75 188 ALA A N 1
ATOM 1371 C CA . ALA A 1 188 ? -12.109 3.204 23.383 1.00 89.75 188 ALA A CA 1
ATOM 1372 C C . ALA A 1 188 ? -12.703 2.221 22.363 1.00 89.75 188 ALA A C 1
ATOM 1374 O O . ALA A 1 188 ? -13.902 1.951 22.384 1.00 89.75 188 ALA A O 1
ATOM 1375 N N . VAL A 1 189 ? -11.861 1.647 21.499 1.00 91.44 189 VAL A N 1
ATOM 1376 C CA . VAL A 1 189 ? -12.262 0.649 20.494 1.00 91.44 189 VAL A CA 1
ATOM 1377 C C . VAL A 1 189 ? -12.809 -0.622 21.155 1.00 91.44 189 VAL A C 1
ATOM 1379 O O . VAL A 1 189 ? -13.805 -1.185 20.688 1.00 91.44 189 VAL A O 1
ATOM 1382 N N . SER A 1 190 ? -12.192 -1.060 22.256 1.00 89.88 190 SER A N 1
ATOM 1383 C CA . SER A 1 190 ? -12.654 -2.193 23.068 1.00 89.88 190 SER A CA 1
ATOM 1384 C C . SER A 1 190 ? -14.021 -1.927 23.711 1.00 89.88 190 SER A C 1
ATOM 1386 O O . SER A 1 190 ? -14.884 -2.802 23.718 1.00 89.88 190 SER A O 1
ATOM 1388 N N . LEU A 1 191 ? -14.273 -0.688 24.149 1.00 89.19 191 LEU A N 1
ATOM 1389 C CA . LEU A 1 191 ? -15.574 -0.229 24.652 1.00 89.19 191 LEU A CA 1
ATOM 1390 C C . LEU A 1 191 ? -16.636 -0.063 23.551 1.00 89.19 191 LEU A C 1
ATOM 1392 O O . LEU A 1 191 ? -17.793 0.201 23.865 1.00 89.19 191 LEU A O 1
ATOM 1396 N N . GLY A 1 192 ? -16.268 -0.240 22.278 1.00 88.19 192 GLY A N 1
ATOM 1397 C CA . GLY A 1 192 ? -17.185 -0.202 21.139 1.00 88.19 192 GLY A CA 1
ATOM 1398 C C . GLY A 1 192 ? -17.045 1.028 20.248 1.00 88.19 192 GLY A C 1
ATOM 1399 O O . GLY A 1 192 ? -17.792 1.135 19.279 1.00 88.19 192 GLY A O 1
ATOM 1400 N N . ALA A 1 193 ? -16.105 1.936 20.529 1.00 88.88 193 ALA A N 1
ATOM 1401 C CA . ALA A 1 193 ? -15.931 3.124 19.706 1.00 88.88 193 ALA A CA 1
ATOM 1402 C C . ALA A 1 193 ? -15.501 2.742 18.286 1.00 88.88 193 ALA A C 1
ATOM 1404 O O . ALA A 1 193 ? -14.634 1.880 18.093 1.00 88.88 193 ALA A O 1
ATOM 1405 N N . ALA A 1 194 ? -16.093 3.398 17.289 1.00 89.31 194 ALA A N 1
ATOM 1406 C CA . ALA A 1 194 ? -15.765 3.152 15.891 1.00 89.31 194 ALA A CA 1
ATOM 1407 C C . ALA A 1 194 ? -14.323 3.599 15.579 1.00 89.31 194 ALA A C 1
ATOM 1409 O O . ALA A 1 194 ? -13.924 4.736 15.860 1.00 89.31 194 ALA A O 1
ATOM 1410 N N . VAL A 1 195 ? -13.518 2.702 15.000 1.00 88.44 195 VAL A N 1
ATOM 1411 C CA . VAL A 1 195 ? -12.079 2.925 14.768 1.00 88.44 195 VAL A CA 1
ATOM 1412 C C . VAL A 1 195 ? -11.789 4.136 13.874 1.00 88.44 195 VAL A C 1
ATOM 1414 O O . VAL A 1 195 ? -10.790 4.830 14.068 1.00 88.44 195 VAL A O 1
ATOM 1417 N N . ASP A 1 196 ? -12.656 4.442 12.911 1.00 85.56 196 ASP A N 1
ATOM 1418 C CA . ASP A 1 196 ? -12.518 5.604 12.034 1.00 85.56 196 ASP A CA 1
ATOM 1419 C C . ASP A 1 196 ? -12.658 6.927 12.800 1.00 85.56 196 ASP A C 1
ATOM 1421 O O . ASP A 1 196 ? -11.927 7.879 12.508 1.00 85.56 196 ASP A O 1
ATOM 1425 N N . GLN A 1 197 ? -13.521 6.975 13.818 1.00 83.38 197 GLN A N 1
ATOM 1426 C CA . GLN A 1 197 ? -13.685 8.137 14.693 1.00 83.38 197 GLN A CA 1
ATOM 1427 C C . GLN A 1 197 ? -12.465 8.323 15.596 1.00 83.38 197 GLN A C 1
ATOM 1429 O O . GLN A 1 197 ? -11.981 9.442 15.758 1.00 83.38 197 GLN A O 1
ATOM 1434 N N . VAL A 1 198 ? -11.918 7.224 16.121 1.00 84.81 198 VAL A N 1
ATOM 1435 C CA . VAL A 1 198 ? -10.717 7.232 16.970 1.00 84.81 198 VAL A CA 1
ATOM 1436 C C . VAL A 1 198 ? -9.483 7.681 16.174 1.00 84.81 198 VAL A C 1
ATOM 1438 O O . VAL A 1 198 ? -8.751 8.577 16.593 1.00 84.81 198 VAL A O 1
ATOM 1441 N N . VAL A 1 199 ? -9.271 7.129 14.975 1.00 81.50 199 VAL A N 1
ATOM 1442 C CA . VAL A 1 199 ? -8.098 7.440 14.139 1.00 81.50 199 VAL A CA 1
ATOM 1443 C C . VAL A 1 199 ? -8.159 8.850 13.539 1.00 81.50 199 VAL A C 1
ATOM 1445 O O . VAL A 1 199 ? -7.135 9.537 13.487 1.00 81.50 199 VAL A O 1
ATOM 1448 N N . ASN A 1 200 ? -9.320 9.310 13.053 1.00 68.88 200 ASN A N 1
ATOM 1449 C CA . ASN A 1 200 ? -9.412 10.599 12.350 1.00 68.88 200 ASN A CA 1
ATOM 1450 C C . ASN A 1 200 ? -9.179 11.810 13.257 1.00 68.88 200 ASN A C 1
ATOM 1452 O O . ASN A 1 200 ? -8.718 12.849 12.779 1.00 68.88 200 ASN A O 1
ATOM 1456 N N . VAL A 1 201 ? -9.421 11.661 14.557 1.00 63.00 201 VAL A N 1
ATOM 1457 C CA . VAL A 1 201 ? -9.131 12.676 15.570 1.00 63.00 201 VAL A CA 1
ATOM 1458 C C . VAL A 1 201 ? -7.635 13.030 15.629 1.00 63.00 201 VAL A C 1
ATOM 1460 O O . VAL A 1 201 ? -7.301 14.186 15.862 1.00 63.00 201 VAL A O 1
ATOM 1463 N N . ARG A 1 202 ? -6.722 12.090 15.338 1.00 56.69 202 ARG A N 1
ATOM 1464 C CA . ARG A 1 202 ? -5.259 12.285 15.445 1.00 56.69 202 ARG A CA 1
ATOM 1465 C C . ARG A 1 202 ? -4.584 12.985 14.266 1.00 56.69 202 ARG A C 1
ATOM 1467 O O . ARG A 1 202 ? -3.365 13.174 14.286 1.00 56.69 202 ARG A O 1
ATOM 1474 N N . ARG A 1 203 ? -5.295 13.332 13.190 1.00 54.75 203 ARG A N 1
ATOM 1475 C CA . ARG A 1 203 ? -4.635 14.033 12.074 1.00 54.75 203 ARG A CA 1
ATOM 1476 C C . ARG A 1 203 ? -4.158 15.399 12.583 1.00 54.75 203 ARG A C 1
ATOM 1478 O O . ARG A 1 203 ? -4.957 16.138 13.131 1.00 54.75 203 ARG A O 1
ATOM 1485 N N . ARG A 1 204 ? -2.884 15.775 12.384 1.00 45.84 204 ARG A N 1
ATOM 1486 C CA . ARG A 1 204 ? -2.370 17.114 12.776 1.00 45.84 204 ARG A CA 1
ATOM 1487 C C . ARG A 1 204 ? -3.188 18.267 12.166 1.00 45.84 204 ARG A C 1
ATOM 1489 O O . ARG A 1 204 ? -3.256 19.341 12.741 1.00 45.84 204 ARG A O 1
ATOM 1496 N N . SER A 1 205 ? -3.866 18.018 11.044 1.00 44.38 205 SER A N 1
ATOM 1497 C CA . SER A 1 205 ? -4.830 18.928 10.412 1.00 44.38 205 SER A CA 1
ATOM 1498 C C . SER A 1 205 ? -6.209 18.984 11.092 1.00 44.38 205 SER A C 1
ATOM 1500 O O . SER A 1 205 ? -7.093 19.670 10.598 1.00 44.38 205 SER A O 1
ATOM 1502 N N . ALA A 1 206 ? -6.445 18.229 12.168 1.00 49.25 206 ALA A N 1
ATOM 1503 C CA . ALA A 1 206 ? -7.731 18.168 12.863 1.00 49.25 206 ALA A CA 1
ATOM 1504 C C . ALA A 1 206 ? -7.933 19.313 13.870 1.00 49.25 206 ALA A C 1
ATOM 1506 O O . ALA A 1 206 ? -9.011 19.386 14.454 1.00 49.25 206 ALA A O 1
ATOM 1507 N N . GLY A 1 207 ? -6.940 20.194 14.062 1.00 48.06 207 GLY A N 1
ATOM 1508 C CA . GLY A 1 207 ? -7.053 21.345 14.965 1.00 48.06 207 GLY A CA 1
ATOM 1509 C C . GLY A 1 207 ? -7.229 20.922 16.423 1.00 48.06 207 GLY A C 1
ATOM 1510 O O . GLY A 1 207 ? -8.188 21.331 17.072 1.00 48.06 207 GLY A O 1
ATOM 1511 N N . LEU A 1 208 ? -6.346 20.044 16.910 1.00 53.44 208 LEU A N 1
ATOM 1512 C CA . LEU A 1 208 ? -6.388 19.581 18.295 1.00 53.44 208 LEU A CA 1
ATOM 1513 C C . LEU A 1 208 ? -5.886 20.678 19.235 1.00 53.44 208 LEU A C 1
ATOM 1515 O O . LEU A 1 208 ? -4.755 21.141 19.094 1.00 53.44 208 LEU A O 1
ATOM 1519 N N . THR A 1 209 ? -6.708 21.054 20.209 1.00 51.97 209 THR A N 1
ATOM 1520 C CA . THR A 1 209 ? -6.318 21.930 21.316 1.00 51.97 209 THR A CA 1
ATOM 1521 C C . THR A 1 209 ? -6.123 21.094 22.577 1.00 51.97 209 THR A C 1
ATOM 1523 O O . THR A 1 209 ? -6.893 20.173 22.870 1.00 51.97 209 THR A O 1
ATOM 1526 N N . VAL A 1 210 ? -5.059 21.393 23.322 1.00 49.28 210 VAL A N 1
ATOM 1527 C CA . VAL A 1 210 ? -4.833 20.830 24.655 1.00 49.28 210 VAL A CA 1
ATOM 1528 C C . VAL A 1 210 ? -5.410 21.831 25.654 1.00 49.28 210 VAL A C 1
ATOM 1530 O O . VAL A 1 210 ? -4.800 22.865 25.911 1.00 49.28 210 VAL A O 1
ATOM 1533 N N . GLY A 1 211 ? -6.617 21.564 26.159 1.00 53.38 211 GLY A N 1
ATOM 1534 C CA . GLY A 1 211 ? -7.133 22.241 27.354 1.00 53.38 211 GLY A CA 1
ATOM 1535 C C . GLY A 1 211 ? -6.485 21.674 28.622 1.00 53.38 211 GLY A C 1
ATOM 1536 O O . GLY A 1 211 ? -5.672 20.756 28.543 1.00 53.38 211 GLY A O 1
ATOM 1537 N N . SER A 1 212 ? -6.879 22.156 29.801 1.00 44.38 212 SER A N 1
ATOM 1538 C CA . SER A 1 212 ? -6.272 21.815 31.104 1.00 44.38 212 SER A CA 1
ATOM 1539 C C . SER A 1 212 ? -6.269 20.324 31.504 1.00 44.38 212 SER A C 1
ATOM 1541 O O . SER A 1 212 ? -5.688 19.986 32.530 1.00 44.38 212 SER A O 1
ATOM 1543 N N . SER A 1 213 ? -6.849 19.418 30.708 1.00 53.44 213 SER A N 1
ATOM 1544 C CA . SER A 1 213 ? -6.752 17.956 30.905 1.00 53.44 213 SER A CA 1
ATOM 1545 C C . SER A 1 213 ? -7.293 17.110 29.739 1.00 53.44 213 SER A C 1
ATOM 1547 O O . SER A 1 213 ? -7.002 15.916 29.659 1.00 53.44 213 SER A O 1
ATOM 1549 N N . VAL A 1 214 ? -8.059 17.697 28.811 1.00 57.69 214 VAL A N 1
ATOM 1550 C CA . VAL A 1 214 ? -8.778 16.959 27.762 1.00 57.69 214 VAL A CA 1
ATOM 1551 C C . VAL A 1 214 ? -8.273 17.361 26.378 1.00 57.69 214 VAL A C 1
ATOM 1553 O O . VAL A 1 214 ? -8.332 18.529 25.997 1.00 57.69 214 VAL A O 1
ATOM 1556 N N . LEU A 1 215 ? -7.807 16.380 25.600 1.00 63.62 215 LEU A N 1
ATOM 1557 C CA . LEU A 1 215 ? -7.573 16.552 24.164 1.00 63.62 215 LEU A CA 1
ATOM 1558 C C . LEU A 1 215 ? -8.931 16.757 23.481 1.00 63.62 215 LEU A C 1
ATOM 1560 O O . LEU A 1 215 ? -9.810 15.900 23.622 1.00 63.62 215 LEU A O 1
ATOM 1564 N N . GLN A 1 216 ? -9.108 17.857 22.747 1.00 64.56 216 GLN A N 1
ATOM 1565 C CA . GLN A 1 216 ? -10.368 18.204 22.078 1.00 64.56 216 GLN A CA 1
ATOM 1566 C C . GLN A 1 216 ? -10.167 18.453 20.579 1.00 64.56 216 GLN A C 1
ATOM 1568 O O . GLN A 1 216 ? -9.134 18.959 20.148 1.00 64.56 216 GLN A O 1
ATOM 1573 N N . ARG A 1 217 ? -11.184 18.110 19.782 1.00 63.97 217 ARG A N 1
ATOM 1574 C CA . ARG A 1 217 ? -11.334 18.530 18.384 1.00 63.97 217 ARG A CA 1
ATOM 1575 C C . ARG A 1 217 ? -12.458 19.563 18.330 1.00 63.97 217 ARG A C 1
ATOM 1577 O O . ARG A 1 217 ? -13.633 19.208 18.450 1.00 63.97 217 ARG A O 1
ATOM 1584 N N . GLY A 1 218 ? -12.118 20.841 18.174 1.00 68.81 218 GLY A N 1
ATOM 1585 C CA . GLY A 1 218 ? -13.091 21.918 18.383 1.00 68.81 218 GLY A CA 1
ATOM 1586 C C . GLY A 1 218 ? -13.631 21.880 19.819 1.00 68.81 218 GLY A C 1
ATOM 1587 O O . GLY A 1 218 ? -12.847 21.892 20.759 1.00 68.81 218 GLY A O 1
ATOM 1588 N N . ARG A 1 219 ? -14.957 21.778 20.000 1.00 69.62 219 ARG A N 1
ATOM 1589 C CA . ARG A 1 219 ? -15.605 21.651 21.327 1.00 69.62 219 ARG A CA 1
ATOM 1590 C C . ARG A 1 219 ? -15.890 20.202 21.753 1.00 69.62 219 ARG A C 1
ATOM 1592 O O . ARG A 1 219 ? -16.461 19.988 22.818 1.00 69.62 219 ARG A O 1
ATOM 1599 N N . ARG A 1 220 ? -15.541 19.203 20.929 1.00 77.62 220 ARG A N 1
ATOM 1600 C CA . ARG A 1 220 ? -15.799 17.780 21.213 1.00 77.62 220 ARG A CA 1
ATOM 1601 C C . ARG A 1 220 ? -14.548 17.136 21.820 1.00 77.62 220 ARG A C 1
ATOM 1603 O O . ARG A 1 220 ? -13.497 17.154 21.172 1.00 77.62 220 ARG A O 1
ATOM 1610 N N . PRO A 1 221 ? -14.626 16.542 23.021 1.00 82.00 221 PRO A N 1
ATOM 1611 C CA . PRO A 1 221 ? -13.506 15.810 23.588 1.00 82.00 221 PRO A CA 1
ATOM 1612 C C . PRO A 1 221 ? -13.212 14.550 22.778 1.00 82.00 221 PRO A C 1
ATOM 1614 O O . PRO A 1 221 ? -14.102 13.918 22.206 1.00 82.00 221 PRO A O 1
ATOM 1617 N N . THR A 1 222 ? -11.932 14.220 22.675 1.00 82.94 222 THR A N 1
ATOM 1618 C CA . THR A 1 222 ? -11.455 13.011 21.996 1.00 82.94 222 THR A CA 1
ATOM 1619 C C . THR A 1 222 ? -11.696 11.777 22.871 1.00 82.94 222 THR A C 1
ATOM 1621 O O . THR A 1 222 ? -11.781 11.930 24.091 1.00 82.94 222 THR A O 1
ATOM 1624 N N . PRO A 1 223 ? -11.769 10.556 22.305 1.00 85.06 223 PRO A N 1
ATOM 1625 C CA . PRO A 1 223 ? -11.914 9.341 23.110 1.00 85.06 223 PRO A CA 1
ATOM 1626 C C . PRO A 1 223 ? -10.801 9.213 24.153 1.00 85.06 223 PRO A C 1
ATOM 1628 O O . PRO A 1 223 ? -11.066 8.953 25.321 1.00 85.06 223 PRO A O 1
ATOM 1631 N N . GLU A 1 224 ? -9.563 9.514 23.753 1.00 81.69 224 GLU A N 1
ATOM 1632 C CA . GLU A 1 224 ? -8.418 9.576 24.658 1.00 81.69 224 GLU A CA 1
ATOM 1633 C C . GLU A 1 224 ? -8.600 10.620 25.769 1.00 81.69 224 GLU A C 1
ATOM 1635 O O . GLU A 1 224 ? -8.317 10.334 26.928 1.00 81.69 224 GLU A O 1
ATOM 1640 N N . GLY A 1 225 ? -9.105 11.813 25.447 1.00 81.69 225 GLY A N 1
ATOM 1641 C CA . GLY A 1 225 ? -9.406 12.844 26.440 1.00 81.69 225 GLY A CA 1
ATOM 1642 C C . GLY A 1 225 ? -10.477 12.416 27.451 1.00 81.69 225 GLY A C 1
ATOM 1643 O O . GLY A 1 225 ? -10.306 12.652 28.641 1.00 81.69 225 GLY A O 1
ATOM 1644 N N . ILE A 1 226 ? -11.541 11.745 26.996 1.00 86.31 226 ILE A N 1
ATOM 1645 C CA . ILE A 1 226 ? -12.607 11.206 27.860 1.00 86.31 226 ILE A CA 1
ATOM 1646 C C . ILE A 1 226 ? -12.039 10.148 28.813 1.00 86.31 226 ILE A C 1
ATOM 1648 O O . ILE A 1 226 ? -12.263 10.210 30.018 1.00 86.31 226 ILE A O 1
ATOM 1652 N N . LEU A 1 227 ? -11.263 9.205 28.277 1.00 86.56 227 LEU A N 1
ATOM 1653 C CA . LEU A 1 227 ? -10.704 8.083 29.035 1.00 86.56 227 LEU A CA 1
ATOM 1654 C C . LEU A 1 227 ? -9.599 8.498 30.010 1.00 86.56 227 LEU A C 1
ATOM 1656 O O . LEU A 1 227 ? -9.346 7.798 30.984 1.00 86.56 227 LEU A O 1
ATOM 1660 N N . ARG A 1 228 ? -8.943 9.638 29.770 1.00 83.38 228 ARG A N 1
ATOM 1661 C CA . ARG A 1 228 ? -8.018 10.251 30.734 1.00 83.38 228 ARG A CA 1
ATOM 1662 C C . ARG A 1 228 ? -8.737 11.035 31.830 1.00 83.38 228 ARG A C 1
ATOM 1664 O O . ARG A 1 228 ? -8.190 11.162 32.919 1.00 83.38 228 ARG A O 1
ATOM 1671 N N . ALA A 1 229 ? -9.920 11.580 31.544 1.00 84.75 229 ALA A N 1
ATOM 1672 C CA . ALA A 1 229 ? -10.665 12.415 32.484 1.00 84.75 229 ALA A CA 1
ATOM 1673 C C . ALA A 1 229 ? -11.356 11.609 33.596 1.00 84.75 229 ALA A C 1
ATOM 1675 O O . ALA A 1 229 ? -11.616 12.155 34.664 1.00 84.75 229 ALA A O 1
ATOM 1676 N N . THR A 1 230 ? -11.657 10.329 33.361 1.00 85.69 230 THR A N 1
ATOM 1677 C CA . THR A 1 230 ? -12.280 9.450 34.357 1.00 85.69 230 THR A CA 1
ATOM 1678 C C . THR A 1 230 ? -11.846 7.997 34.174 1.00 85.69 230 THR A C 1
ATOM 1680 O O . THR A 1 230 ? -11.702 7.518 33.048 1.00 85.69 230 THR A O 1
ATOM 1683 N N . SER A 1 231 ? -11.644 7.288 35.285 1.00 86.00 231 SER A N 1
ATOM 1684 C CA . SER A 1 231 ? -11.392 5.844 35.329 1.00 86.00 231 SER A CA 1
ATOM 1685 C C . SER A 1 231 ? -12.668 5.015 35.521 1.00 86.00 231 SER A C 1
ATOM 1687 O O . SER A 1 231 ? -12.607 3.795 35.362 1.00 86.00 231 SER A O 1
ATOM 1689 N N . ASP 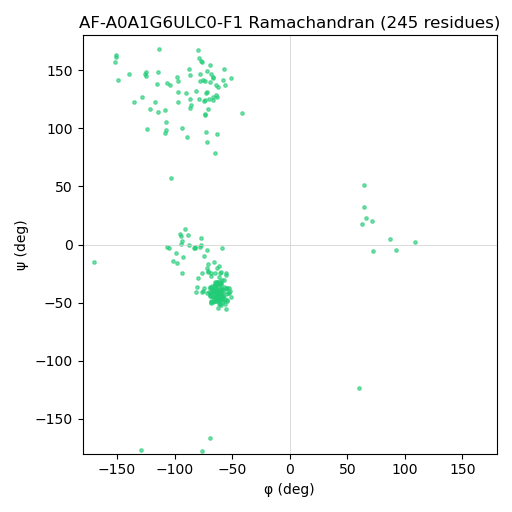A 1 232 ? -13.806 5.646 35.834 1.00 92.31 232 ASP A N 1
ATOM 1690 C CA . ASP A 1 232 ? -15.076 4.946 36.020 1.00 92.31 232 ASP A CA 1
ATOM 1691 C C . ASP A 1 232 ? -15.659 4.489 34.678 1.00 92.31 232 ASP A C 1
ATOM 1693 O O . ASP A 1 232 ? -15.866 5.280 33.754 1.00 92.31 232 ASP A O 1
ATOM 1697 N N . ARG A 1 233 ? -15.937 3.188 34.567 1.00 90.38 233 ARG A N 1
ATOM 1698 C CA . ARG A 1 233 ? -16.364 2.568 33.309 1.00 90.38 233 ARG A CA 1
ATOM 1699 C C . ARG A 1 233 ? -17.734 3.072 32.863 1.00 90.38 233 ARG A C 1
ATOM 1701 O O . ARG A 1 233 ? -17.930 3.281 31.665 1.00 90.38 233 ARG A O 1
ATOM 1708 N N . GLU A 1 234 ? -18.678 3.256 33.783 1.00 92.25 234 GLU A N 1
ATOM 1709 C CA . GLU A 1 234 ? -20.018 3.734 33.426 1.00 92.25 234 GLU A CA 1
ATOM 1710 C C . GLU A 1 234 ? -19.967 5.178 32.929 1.00 92.25 234 GLU A C 1
ATOM 1712 O O . GLU A 1 234 ? -20.530 5.496 31.877 1.00 92.25 234 GLU A O 1
ATOM 1717 N N . GLN A 1 235 ? -19.199 6.028 33.611 1.00 90.38 235 GLN A N 1
ATOM 1718 C CA . GLN A 1 235 ? -18.966 7.401 33.190 1.00 90.38 235 GLN A CA 1
ATOM 1719 C C . GLN A 1 235 ? -18.235 7.482 31.841 1.00 90.38 235 GLN A C 1
ATOM 1721 O O . GLN A 1 235 ? -18.625 8.285 30.991 1.00 90.38 235 GLN A O 1
ATOM 1726 N N . GLN A 1 236 ? -17.235 6.628 31.587 1.00 90.69 236 GLN A N 1
ATOM 1727 C CA . GLN A 1 236 ? -16.573 6.526 30.278 1.00 90.69 236 GLN A CA 1
ATOM 1728 C C . GLN A 1 236 ? -17.574 6.189 29.166 1.00 90.69 236 GLN A C 1
ATOM 1730 O O . GLN A 1 236 ? -17.606 6.871 28.141 1.00 90.69 236 GLN A O 1
ATOM 1735 N N . LEU A 1 237 ? -18.406 5.161 29.363 1.00 91.62 237 LEU A N 1
ATOM 1736 C CA . LEU A 1 237 ? -19.421 4.751 28.388 1.00 91.62 237 LEU A CA 1
ATOM 1737 C C . LEU A 1 237 ? -20.453 5.858 28.149 1.00 91.62 237 LEU A C 1
ATOM 1739 O O . LEU A 1 237 ? -20.807 6.129 27.001 1.00 91.62 237 LEU A O 1
ATOM 1743 N N . SER A 1 238 ? -20.905 6.518 29.215 1.00 91.62 238 SER A N 1
ATOM 1744 C CA . SER A 1 238 ? -21.837 7.645 29.142 1.00 91.62 238 SER A CA 1
ATOM 1745 C C . SER A 1 238 ? -21.255 8.802 28.325 1.00 91.62 238 SER A C 1
ATOM 1747 O O . SER A 1 238 ? -21.856 9.227 27.338 1.00 91.62 238 SER A O 1
ATOM 1749 N N . LEU A 1 239 ? -20.035 9.248 28.645 1.00 90.12 239 LEU A N 1
ATOM 1750 C CA . LEU A 1 239 ? -19.359 10.331 27.925 1.00 90.12 239 LEU A CA 1
ATOM 1751 C C . LEU A 1 239 ? -19.084 9.969 26.460 1.00 90.12 239 LEU A C 1
ATOM 1753 O O . LEU A 1 239 ? -19.255 10.806 25.572 1.00 90.12 239 LEU A O 1
ATOM 1757 N N . LEU A 1 240 ? -18.693 8.725 26.178 1.00 89.94 240 LEU A N 1
ATOM 1758 C CA . LEU A 1 240 ? -18.485 8.266 24.806 1.00 89.94 240 LEU A CA 1
ATOM 1759 C C . LEU A 1 240 ? -19.794 8.257 23.992 1.00 89.94 240 LEU A C 1
ATOM 1761 O O . LEU A 1 240 ? -19.754 8.638 22.821 1.00 89.94 240 LEU A O 1
ATOM 1765 N N . ARG A 1 241 ? -20.942 7.892 24.586 1.00 90.94 241 ARG A N 1
ATOM 1766 C CA . ARG A 1 241 ? -22.269 7.988 23.937 1.00 90.94 241 ARG A CA 1
ATOM 1767 C C . ARG A 1 241 ? -22.713 9.432 23.730 1.00 90.94 241 ARG A C 1
ATOM 1769 O O . ARG A 1 241 ? -23.069 9.796 22.615 1.00 90.94 241 ARG A O 1
ATOM 1776 N N . VAL A 1 242 ? -22.625 10.273 24.765 1.00 90.19 242 VAL A N 1
ATOM 1777 C CA . VAL A 1 242 ? -22.985 11.706 24.700 1.00 90.19 242 VAL A CA 1
ATOM 1778 C C . VAL A 1 242 ? -22.208 12.413 23.595 1.00 90.19 242 VAL A C 1
ATOM 1780 O O . VAL A 1 242 ? -22.742 13.252 22.872 1.00 90.19 242 VAL A O 1
ATOM 1783 N N . HIS A 1 243 ? -20.942 12.043 23.426 1.00 87.25 243 HIS A N 1
ATOM 1784 C CA . HIS A 1 243 ? -20.109 12.580 22.369 1.00 87.25 243 HIS A CA 1
ATOM 1785 C C . HIS A 1 243 ? -20.149 11.759 21.082 1.00 87.25 243 HIS A C 1
ATOM 1787 O O . HIS A 1 243 ? -19.297 12.006 20.248 1.00 87.25 243 HIS A O 1
ATOM 1793 N N . GLY A 1 244 ? -21.076 10.821 20.872 1.00 85.44 244 GLY A N 1
ATOM 1794 C CA . GLY A 1 244 ? -21.296 10.137 19.589 1.00 85.44 244 GLY A CA 1
ATOM 1795 C C . GLY A 1 244 ? -20.131 9.269 19.100 1.00 85.44 244 GLY A C 1
ATOM 1796 O O . GLY A 1 244 ? -19.853 9.219 17.901 1.00 85.44 244 GLY A O 1
ATOM 1797 N N . TYR A 1 245 ? -19.369 8.673 20.018 1.00 85.56 245 TYR A N 1
ATOM 1798 C CA . TYR A 1 245 ? -18.365 7.646 19.704 1.00 85.56 245 TYR A CA 1
ATOM 1799 C C . TYR A 1 245 ? -18.926 6.229 19.819 1.00 85.56 245 TYR A C 1
ATOM 1801 O O . TYR A 1 245 ? -18.396 5.322 19.181 1.00 85.56 245 TYR A O 1
ATOM 1809 N N . LEU A 1 246 ? -19.980 6.060 20.614 1.00 87.31 246 LEU A N 1
ATOM 1810 C CA . LEU A 1 246 ? -20.759 4.835 20.752 1.00 87.31 246 LEU A CA 1
ATOM 1811 C C . LEU A 1 246 ? -22.174 5.083 20.228 1.00 87.31 246 LEU A C 1
ATOM 1813 O O . LEU A 1 246 ? -22.667 6.209 20.328 1.00 87.31 246 LEU A O 1
ATOM 1817 N N . ALA A 1 247 ? -22.781 4.030 19.681 1.00 75.88 247 ALA A N 1
ATOM 1818 C CA . ALA A 1 247 ? -24.212 3.983 19.405 1.00 75.88 247 ALA A CA 1
ATOM 1819 C C . ALA A 1 247 ? -25.014 3.754 20.698 1.00 75.88 247 ALA A C 1
ATOM 1821 O O . ALA A 1 247 ? -24.459 3.151 21.655 1.00 75.88 247 ALA A O 1
#

Secondary structure (DSSP, 8-state):
--HHHHHHHHHHHHHHHHHHHTTT-TTHHHHHHHHHHHHHHHHHHHHHHHHHTTT-----SS---GGGGSPPHHHHHHHHHT--SHHHHHHHHHHHHHHHHHHHHHHHHHT-TT--EEEEE--SSEEHHHHTTTT-EESS-----PPTT---EEEEE-SSPPGGG---HHHHHHTT-EET--HHHHHHHHTT--HHHHHHTT-GGG-EEE-SS-EEETTEEPHHHHHHH---HHHHHHHHHHTTS--

Organism: NCBI:txid675864

Sequence (247 aa):
MLTAAREHHREAQRLTRSVVAAVGSSKLAAVVAAHQAEAVDLAVHAVGEALSEQGLDQAVAARLNVAALVTPSTVLLALLEQTESRAGVARLAHTLVADAGRSGQMVDFARRPAVQSYVRVVNPPCCGRCAVLAGRAYPYSTGFRRHPVCDCTMAPSGADVPASLITDPQQLARAGKVRGLSRADEQAVSLGAAVDQVVNVRRRSAGLTVGSSVLQRGRRPTPEGILRATSDREQQLSLLRVHGYLA